Protein AF-A0A5C6BU89-F1 (afdb_monomer)

pLDDT: mean 79.7, std 13.53, range [46.09, 96.38]

Solvent-accessible surface area (backbone atoms only — not comparable to full-atom values): 12583 Å² total; per-residue (Å²): 134,84,49,73,48,79,51,70,68,58,51,52,52,50,50,51,51,51,52,41,53,51,37,29,73,76,69,66,33,29,71,79,96,55,100,84,60,99,67,84,59,50,68,75,82,51,63,69,59,54,50,49,50,44,63,76,55,53,75,84,58,40,82,72,41,54,54,65,54,46,53,51,48,56,50,48,48,52,53,43,48,74,73,48,27,42,86,88,49,72,36,71,40,61,28,70,78,51,42,61,54,69,62,31,52,63,41,90,88,76,67,51,72,27,78,44,70,67,64,38,34,70,37,38,41,96,49,94,86,46,77,35,51,94,75,60,49,72,64,62,51,53,51,49,52,52,52,52,50,33,62,76,66,54,65,40,72,65,51,53,50,51,52,53,51,52,52,52,49,53,53,51,52,52,50,53,51,52,53,49,50,54,51,51,52,51,49,44,72,76,41,30,71,86,72,74,44,80,80,81,76,80,79,80,80,78,82,85,74,136

Mean predicted aligned error: 16.49 Å

Foldseek 3Di:
DFAFQDDPVNLVVQLVVLLQLLCCLVPVWDDDPDPPDPDDTDHPPPPVVVVVSCVVPVD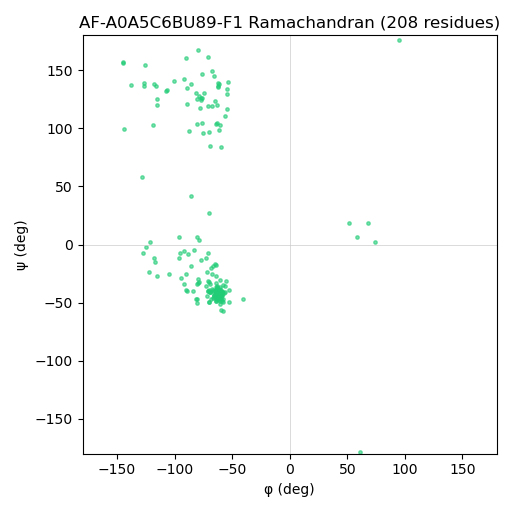DPHSVPSCVPVVCVSVVSVCCCVPAADVPDRTGDGDPVVVVVVCWDADPPPRDTHNDPVVVCQQCNPDVPDDGPVPQDPVNVVVVVVVVVCVVVVVDVVSVVVVVVVVVVVVVVVVVVVVVVVVVVVVCVVCVVVVVHDDDDPDPPPDDDD

Secondary structure (DSSP, 8-state):
-PPBPPPHHHHHHHHHHHHHHHHHHHHSSB--S-TTS-PPPB----HHHHHHHHHHHSSSS-HHHHHHHHHHHHHHHHHHHHHHB-TT-SB--B-HHHHHHHSSEE-TTT--EESSHHHHHHHH-SSTTSPPGGG--HHHHHHHHHHHHHHHTT--HHHHHHHHHHHHHHHHHHHHHHHHHHHHHHHHHH-TTTTTPPPPPP--------

Radius of gyration: 44.86 Å; Cα contacts (8 Å, |Δi|>4): 130; chains: 1; bounding box: 111×40×123 Å

Structure (mmCIF, N/CA/C/O backbone):
data_AF-A0A5C6BU89-F1
#
_entry.id   AF-A0A5C6BU89-F1
#
loop_
_atom_site.group_PDB
_atom_site.id
_atom_site.type_symbol
_atom_site.label_atom_id
_atom_site.label_alt_id
_atom_site.label_comp_id
_atom_site.label_asym_id
_atom_site.label_entity_id
_atom_site.label_seq_id
_atom_site.pdbx_PDB_ins_code
_atom_site.Cartn_x
_atom_site.Cartn_y
_atom_site.Cartn_z
_atom_site.occupancy
_atom_site.B_iso_or_equiv
_atom_site.auth_seq_id
_atom_site.auth_comp_id
_atom_site.auth_asym_id
_atom_site.auth_atom_id
_atom_site.pdbx_PDB_model_num
ATOM 1 N N . MET A 1 1 ? -0.967 -15.689 17.646 1.00 57.47 1 MET A N 1
ATOM 2 C CA . MET A 1 1 ? -1.295 -15.460 19.070 1.00 57.47 1 MET A CA 1
ATOM 3 C C . MET A 1 1 ? -2.581 -14.649 19.092 1.00 57.47 1 MET A C 1
ATOM 5 O O . MET A 1 1 ? -2.594 -13.607 18.452 1.00 57.47 1 MET A O 1
ATOM 9 N N . LYS A 1 2 ? -3.670 -15.154 19.685 1.00 75.31 2 LYS A N 1
ATOM 10 C CA . LYS A 1 2 ? -4.945 -14.419 19.757 1.00 75.31 2 LYS A CA 1
ATOM 11 C C . LYS A 1 2 ? -4.871 -13.429 20.923 1.00 75.31 2 LYS A C 1
ATOM 13 O O . LYS A 1 2 ? -4.436 -13.819 22.004 1.00 75.31 2 LYS A O 1
ATOM 18 N N . MET A 1 3 ? -5.218 -12.165 20.689 1.00 82.88 3 MET A N 1
ATOM 19 C CA . MET A 1 3 ? -5.237 -11.135 21.734 1.00 82.88 3 MET A CA 1
ATOM 20 C C . MET A 1 3 ? -6.580 -11.177 22.461 1.00 82.88 3 MET A C 1
ATOM 22 O O . MET A 1 3 ? -7.613 -11.323 21.808 1.00 82.88 3 MET A O 1
ATOM 26 N N . ALA A 1 4 ? -6.564 -11.056 23.789 1.00 86.75 4 ALA A N 1
ATOM 27 C CA . ALA A 1 4 ? -7.788 -10.960 24.579 1.00 86.75 4 ALA A CA 1
ATOM 28 C C . ALA A 1 4 ? -8.571 -9.700 24.188 1.00 86.75 4 ALA A C 1
ATOM 30 O O . ALA A 1 4 ? -7.982 -8.642 23.953 1.00 86.75 4 ALA A O 1
ATOM 31 N N . ARG A 1 5 ? -9.895 -9.822 24.098 1.00 86.00 5 ARG A N 1
ATOM 32 C CA . ARG A 1 5 ? -10.784 -8.685 23.873 1.00 86.00 5 ARG A CA 1
ATOM 33 C C . ARG A 1 5 ? -10.893 -7.883 25.170 1.00 86.00 5 ARG A C 1
ATOM 35 O O . ARG A 1 5 ? -11.151 -8.463 26.221 1.00 86.00 5 ARG A O 1
ATOM 42 N N . ALA A 1 6 ? -10.710 -6.566 25.095 1.00 86.31 6 ALA A N 1
ATOM 43 C CA . ALA A 1 6 ? -10.986 -5.688 26.230 1.00 86.31 6 ALA A CA 1
ATOM 44 C C . ALA A 1 6 ? -12.471 -5.782 26.602 1.00 86.31 6 ALA A C 1
ATOM 46 O O . ALA A 1 6 ? -13.329 -5.835 25.714 1.00 86.31 6 ALA A O 1
ATOM 47 N N . SER A 1 7 ? -12.784 -5.829 27.896 1.00 85.75 7 SER A N 1
ATOM 48 C CA . SER A 1 7 ? -14.180 -5.785 28.320 1.00 85.75 7 SER A CA 1
ATOM 49 C C . SER A 1 7 ? -14.759 -4.385 28.092 1.00 85.75 7 SER A C 1
ATOM 51 O O . SER A 1 7 ? -14.025 -3.404 27.964 1.00 85.75 7 SER A O 1
ATOM 53 N N . LYS A 1 8 ? -16.091 -4.279 28.055 1.00 84.44 8 LYS A N 1
ATOM 54 C CA . LYS A 1 8 ? -16.761 -2.975 27.978 1.00 84.44 8 LYS A CA 1
ATOM 55 C C . LYS A 1 8 ? -16.383 -2.076 29.163 1.00 84.44 8 LYS A C 1
ATOM 57 O O . LYS A 1 8 ? -16.097 -0.908 28.961 1.00 84.44 8 LYS A O 1
ATOM 62 N N . ASP A 1 9 ? -16.293 -2.652 30.359 1.00 86.56 9 ASP A N 1
ATOM 63 C CA . ASP A 1 9 ? -15.864 -1.946 31.572 1.00 86.56 9 ASP A CA 1
ATOM 64 C C . ASP A 1 9 ? -14.420 -1.422 31.455 1.00 86.56 9 ASP A C 1
ATOM 66 O O . ASP A 1 9 ? -14.150 -0.285 31.827 1.00 86.56 9 ASP A O 1
ATOM 70 N N . ASP A 1 10 ? -13.496 -2.187 30.860 1.00 87.38 10 ASP A N 1
ATOM 71 C CA . ASP A 1 10 ? -12.126 -1.706 30.619 1.00 87.38 10 ASP A CA 1
ATOM 72 C C . ASP A 1 10 ? -12.093 -0.512 29.652 1.00 87.38 10 ASP A C 1
ATOM 74 O O . ASP A 1 10 ? -11.334 0.437 29.861 1.00 87.38 10 ASP A O 1
ATOM 78 N N . LEU A 1 11 ? -12.913 -0.552 28.594 1.00 86.25 11 LEU A N 1
ATOM 79 C CA . LEU A 1 11 ? -13.029 0.547 27.633 1.00 86.25 11 LEU A CA 1
ATOM 80 C C . LEU A 1 11 ? -13.649 1.787 28.282 1.00 86.25 11 LEU A C 1
ATOM 82 O O . LEU A 1 11 ? -13.096 2.874 28.135 1.00 86.25 11 LEU A O 1
ATOM 86 N N . ASP A 1 12 ? -14.736 1.622 29.036 1.00 84.44 12 ASP A N 1
ATOM 87 C CA . ASP A 1 12 ? -15.431 2.717 29.719 1.00 84.44 12 ASP A CA 1
ATOM 88 C C . ASP A 1 12 ? -14.514 3.381 30.762 1.00 84.44 12 ASP A C 1
ATOM 90 O O . ASP A 1 12 ? -14.407 4.607 30.806 1.00 84.44 12 ASP A O 1
ATOM 94 N N . ARG A 1 13 ? -13.751 2.592 31.535 1.00 86.12 13 ARG A N 1
ATOM 95 C CA . ARG A 1 13 ? -12.731 3.111 32.466 1.00 86.12 13 ARG A CA 1
ATOM 96 C C . ARG A 1 13 ? -11.627 3.881 31.753 1.00 86.12 13 ARG A C 1
ATOM 98 O O . ARG A 1 13 ? -11.163 4.894 32.269 1.00 86.12 13 ARG A O 1
ATOM 105 N N . MET A 1 14 ? -11.191 3.410 30.585 1.00 86.00 14 MET A N 1
ATOM 106 C CA . MET A 1 14 ? -10.166 4.099 29.804 1.00 86.00 14 MET A CA 1
ATOM 107 C C . MET A 1 14 ? -10.692 5.417 29.229 1.00 86.00 14 MET A C 1
ATOM 109 O O . MET A 1 14 ? -9.976 6.412 29.261 1.00 86.00 14 MET A O 1
ATOM 113 N N . ILE A 1 15 ? -11.936 5.445 28.739 1.00 83.69 15 ILE A N 1
ATOM 114 C CA . ILE A 1 15 ? -12.589 6.674 28.268 1.00 83.69 15 ILE A CA 1
ATOM 115 C C . ILE A 1 15 ? -12.693 7.678 29.417 1.00 83.69 15 ILE A C 1
ATOM 117 O O . ILE A 1 15 ? -12.217 8.801 29.269 1.00 83.69 15 ILE A O 1
ATOM 121 N N . ALA A 1 16 ? -13.219 7.256 30.570 1.00 82.94 16 ALA A N 1
ATOM 122 C CA . ALA A 1 16 ? -13.341 8.109 31.750 1.00 82.94 16 ALA A CA 1
ATOM 123 C C . ALA A 1 16 ? -11.977 8.644 32.219 1.00 82.94 16 ALA A C 1
ATOM 125 O O . ALA A 1 16 ? -11.842 9.818 32.546 1.00 82.94 16 ALA A O 1
ATOM 126 N N . PHE A 1 17 ? -10.935 7.809 32.197 1.00 84.56 17 PHE A N 1
ATOM 127 C CA . PHE A 1 17 ? -9.576 8.237 32.526 1.00 84.56 17 PHE A CA 1
ATOM 128 C C . PHE A 1 17 ? -9.019 9.271 31.536 1.00 84.56 17 PHE A C 1
ATOM 130 O O . PHE A 1 17 ? -8.354 10.219 31.950 1.00 84.56 17 PHE A O 1
ATOM 137 N N . MET A 1 18 ? -9.285 9.117 30.236 1.00 82.12 18 MET A N 1
ATOM 138 C CA . MET A 1 18 ? -8.844 10.091 29.233 1.00 82.12 18 MET A CA 1
ATOM 139 C C . MET A 1 18 ? -9.595 11.420 29.364 1.00 82.12 18 MET A C 1
ATOM 141 O O . MET A 1 18 ? -8.950 12.464 29.320 1.00 82.12 18 MET A O 1
ATOM 145 N N . GLN A 1 19 ? -10.909 11.381 29.613 1.00 77.75 19 GLN A N 1
ATOM 146 C CA . GLN A 1 19 ? -11.714 12.571 29.925 1.00 77.75 19 GLN A CA 1
ATOM 147 C C . GLN A 1 19 ? -11.194 13.281 31.180 1.00 77.75 19 GLN A C 1
ATOM 149 O O . GLN A 1 19 ? -11.023 14.495 31.186 1.00 77.75 19 GLN A O 1
ATOM 154 N N . PHE A 1 20 ? -10.849 12.518 32.220 1.00 81.06 20 PHE A N 1
ATOM 155 C CA . PHE A 1 20 ? -10.220 13.055 33.423 1.00 81.06 20 PHE A CA 1
ATOM 156 C C . PHE A 1 20 ? -8.909 13.792 33.122 1.00 81.06 20 PHE A C 1
ATOM 158 O O . PHE A 1 20 ? -8.697 14.897 33.619 1.00 81.06 20 PHE A O 1
ATOM 165 N N . ILE A 1 21 ? -8.021 13.201 32.312 1.00 78.50 21 ILE A N 1
ATOM 166 C CA . ILE A 1 21 ? -6.762 13.855 31.923 1.00 78.50 21 ILE A CA 1
ATOM 167 C C . ILE A 1 21 ? -7.046 15.147 31.156 1.00 78.50 21 ILE A C 1
ATOM 169 O O . ILE A 1 21 ? -6.378 16.147 31.404 1.00 78.50 21 ILE A O 1
ATOM 173 N N . GLU A 1 22 ? -7.997 15.123 30.226 1.00 75.31 22 GLU A N 1
ATOM 174 C CA . GLU A 1 22 ? -8.386 16.289 29.433 1.00 75.31 22 GLU A CA 1
ATOM 175 C C . GLU A 1 22 ? -8.873 17.432 30.327 1.00 75.31 22 GLU A C 1
ATOM 177 O O . GLU A 1 22 ? -8.272 18.507 30.331 1.00 75.31 22 GLU A O 1
ATOM 182 N N . GLU A 1 23 ? -9.880 17.173 31.161 1.00 75.19 23 GLU A N 1
ATOM 183 C CA . GLU A 1 23 ? -10.431 18.177 32.070 1.00 75.19 23 GLU A CA 1
ATOM 184 C C . GLU A 1 23 ? -9.377 18.704 33.047 1.00 75.19 23 GLU A C 1
ATOM 186 O O . GLU A 1 23 ? -9.266 19.913 33.253 1.00 75.19 23 GLU A O 1
ATOM 191 N N . PHE A 1 24 ? -8.530 17.824 33.590 1.00 76.94 24 PHE A N 1
ATOM 192 C CA . PHE A 1 24 ? -7.441 18.247 34.463 1.00 76.94 24 PHE A CA 1
ATOM 193 C C . PHE A 1 24 ? -6.427 19.147 33.744 1.00 76.94 24 PHE A C 1
ATOM 195 O O . PHE A 1 24 ? -5.908 20.092 34.340 1.00 76.94 24 PHE A O 1
ATOM 202 N N . MET A 1 25 ? -6.116 18.875 32.476 1.00 73.00 25 MET A N 1
ATOM 203 C CA . MET A 1 25 ? -5.187 19.701 31.703 1.00 73.00 25 MET A CA 1
ATOM 204 C C . MET A 1 25 ? -5.782 21.069 31.344 1.00 73.00 25 MET A C 1
ATOM 206 O O . MET A 1 25 ? -5.021 22.039 31.280 1.00 73.00 25 MET A O 1
ATOM 210 N N . ASP A 1 26 ? -7.100 21.158 31.157 1.00 72.19 26 ASP A N 1
ATOM 211 C CA . ASP A 1 26 ? -7.798 22.400 30.807 1.00 72.19 26 ASP A CA 1
ATOM 212 C C . ASP A 1 26 ? -8.132 23.270 32.029 1.00 72.19 26 ASP A C 1
ATOM 214 O O . ASP A 1 26 ? -7.978 24.494 31.981 1.00 72.19 26 ASP A O 1
ATOM 218 N N . TYR A 1 27 ? -8.543 22.655 33.139 1.00 70.75 27 TYR A N 1
ATOM 219 C CA . TYR A 1 27 ? -9.086 23.365 34.303 1.00 70.75 27 TYR A CA 1
ATOM 220 C C . TYR A 1 27 ? -8.257 23.197 35.580 1.00 70.75 27 TYR A C 1
ATOM 222 O O . TYR A 1 27 ? -8.466 23.923 36.550 1.00 70.75 27 TYR A O 1
ATOM 230 N N . GLY A 1 28 ? -7.292 22.273 35.599 1.00 69.69 28 GLY A N 1
ATOM 231 C CA . GLY A 1 28 ? -6.557 21.901 36.813 1.00 69.69 28 GLY A CA 1
ATOM 232 C C . GLY A 1 28 ? -7.376 21.052 37.792 1.00 69.69 28 GLY A C 1
ATOM 233 O O . GLY A 1 28 ? -6.868 20.697 38.855 1.00 69.69 28 GLY A O 1
ATOM 234 N N . THR A 1 29 ? -8.614 20.713 37.433 1.00 64.38 29 THR A N 1
ATOM 235 C CA . THR A 1 29 ? -9.574 19.912 38.199 1.00 64.38 29 THR A CA 1
ATOM 236 C C . THR A 1 29 ? -10.405 19.054 37.237 1.00 64.38 29 THR A C 1
ATOM 238 O O . THR A 1 29 ? -10.514 19.381 36.059 1.00 64.38 29 THR A O 1
ATOM 241 N N . HIS A 1 30 ? -10.981 17.952 37.724 1.00 61.94 30 HIS A N 1
ATOM 242 C CA . HIS A 1 30 ? -11.968 17.154 36.981 1.00 61.94 30 HIS A CA 1
ATOM 243 C C . HIS A 1 30 ? -13.356 17.363 37.588 1.00 61.94 30 HIS A C 1
ATOM 245 O O . HIS A 1 30 ? -13.503 17.271 38.812 1.00 61.94 30 HIS A O 1
ATOM 251 N N . THR A 1 31 ? -14.356 17.629 36.747 1.00 57.81 31 THR A N 1
ATOM 252 C CA . THR A 1 31 ? -15.763 17.751 37.142 1.00 57.81 31 THR A CA 1
ATOM 253 C C . THR A 1 31 ? -16.551 16.665 36.408 1.00 57.81 31 THR A C 1
ATOM 255 O O . THR A 1 31 ? -16.810 16.816 35.216 1.00 57.81 31 THR A O 1
ATOM 258 N N . PRO A 1 32 ? -16.937 15.562 37.074 1.00 56.25 32 PRO A N 1
ATOM 259 C CA . PRO A 1 32 ? -17.656 14.478 36.415 1.00 56.25 32 PRO A CA 1
ATOM 260 C C . PRO A 1 32 ? -18.922 14.985 35.707 1.00 56.25 32 PRO A C 1
ATOM 262 O O . PRO A 1 32 ? -19.706 15.737 36.286 1.00 56.25 32 PRO A O 1
ATOM 265 N N . GLN A 1 33 ? -19.145 14.557 34.462 1.00 51.41 33 GLN A N 1
ATOM 266 C CA . GLN A 1 33 ? -20.356 14.880 33.702 1.00 51.41 33 GLN A CA 1
ATOM 267 C C . GLN A 1 33 ? -21.581 14.164 34.298 1.00 51.41 33 GLN A C 1
ATOM 269 O O . GLN A 1 33 ? -21.960 13.083 33.851 1.00 51.41 33 GLN A O 1
ATOM 274 N N . ASN A 1 34 ? -22.209 14.759 35.311 1.00 49.00 34 ASN A N 1
ATOM 275 C CA . ASN A 1 34 ? -23.572 14.431 35.723 1.00 49.00 34 ASN A CA 1
ATOM 276 C C . ASN A 1 34 ? -24.288 15.714 36.185 1.00 49.00 34 ASN A C 1
ATOM 278 O O . ASN A 1 34 ? -24.119 16.180 37.307 1.00 49.00 34 ASN A O 1
ATOM 282 N N . ASP A 1 35 ? -25.095 16.280 35.286 1.00 48.97 35 ASP A N 1
ATOM 283 C CA . ASP A 1 35 ? -25.730 17.609 35.356 1.00 48.97 35 ASP A CA 1
ATOM 284 C C . ASP A 1 35 ? -26.859 17.776 36.408 1.00 48.97 35 ASP A C 1
ATOM 286 O O . ASP A 1 35 ? -27.743 18.615 36.229 1.00 48.97 35 ASP A O 1
ATOM 290 N N . GLU A 1 36 ? -26.883 17.029 37.517 1.00 47.94 36 GLU A N 1
ATOM 291 C CA . GLU A 1 36 ? -27.976 17.159 38.508 1.00 47.94 36 GLU A CA 1
ATOM 292 C C . GLU A 1 36 ? -27.560 17.396 39.965 1.00 47.94 36 GLU A C 1
ATOM 294 O O . GLU A 1 36 ? -28.423 17.736 40.778 1.00 47.94 36 GLU A O 1
ATOM 299 N N . TYR A 1 37 ? -26.274 17.332 40.315 1.00 46.09 37 TYR A N 1
ATOM 300 C CA . TYR A 1 37 ? -25.826 17.628 41.678 1.00 46.09 37 TYR A CA 1
ATOM 301 C C . TYR A 1 37 ? -24.543 18.462 41.665 1.00 46.09 37 TYR A C 1
ATOM 303 O O . TYR A 1 37 ? -23.639 18.211 40.876 1.00 46.09 37 TYR A O 1
ATOM 311 N N . GLU A 1 38 ? -24.484 19.478 42.533 1.00 52.41 38 GLU A N 1
ATOM 312 C CA . GLU A 1 38 ? -23.255 20.205 42.872 1.00 52.41 38 GLU A CA 1
ATOM 313 C C . GLU A 1 38 ? -22.243 19.203 43.461 1.00 52.41 38 GLU A C 1
ATOM 315 O O . GLU A 1 38 ? -22.200 19.013 44.675 1.00 52.41 38 GLU A O 1
ATOM 320 N N . GLU A 1 39 ? -21.483 18.494 42.625 1.00 51.53 39 GLU A N 1
ATOM 321 C CA . GLU A 1 39 ? -20.498 17.514 43.089 1.00 51.53 39 GLU A CA 1
ATOM 322 C C . GLU A 1 39 ? -19.070 18.065 43.079 1.00 51.53 39 GLU A C 1
ATOM 324 O O . GLU A 1 39 ? -18.648 18.819 42.200 1.00 51.53 39 GLU A O 1
ATOM 329 N N . GLU A 1 40 ? -18.352 17.684 44.137 1.00 50.38 40 GLU A N 1
ATOM 330 C CA . GLU A 1 40 ? -16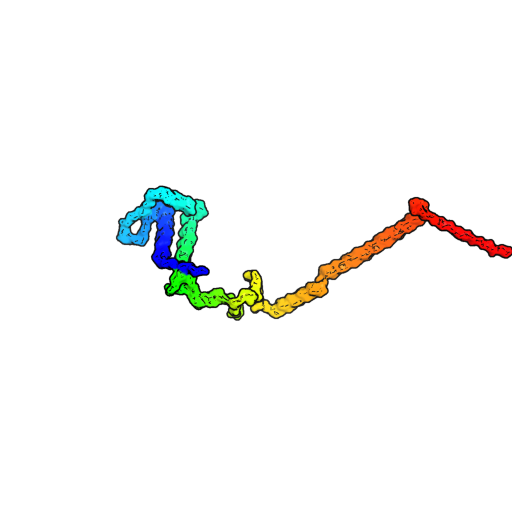.992 18.074 44.486 1.00 50.38 40 GLU A CA 1
ATOM 331 C C . GLU A 1 40 ? -16.026 17.802 43.326 1.00 50.38 40 GLU A C 1
ATOM 333 O O . GLU A 1 40 ? -15.785 16.657 42.943 1.00 50.38 40 GLU A O 1
ATOM 338 N N . SER A 1 41 ? -15.435 18.867 42.782 1.00 56.16 41 SER A N 1
ATOM 339 C CA . SER A 1 41 ? -14.338 18.752 41.826 1.00 56.16 41 SER A CA 1
ATOM 340 C C . SER A 1 41 ? -13.214 17.909 42.426 1.00 56.16 41 SER A C 1
ATOM 342 O O . SER A 1 41 ? -12.753 18.190 43.537 1.00 56.16 41 SER A O 1
ATOM 344 N N . ILE A 1 42 ? -12.733 16.907 41.691 1.00 63.19 42 ILE A N 1
ATOM 345 C CA . ILE A 1 42 ? -11.614 16.084 42.152 1.00 63.19 42 ILE A CA 1
ATOM 346 C C . ILE A 1 42 ? -10.331 16.897 41.967 1.00 63.19 42 ILE A C 1
ATOM 348 O O . ILE A 1 42 ? -9.833 17.058 40.849 1.0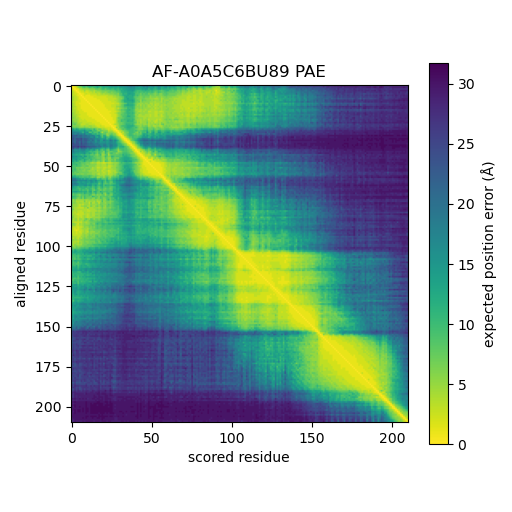0 63.19 42 ILE A O 1
ATOM 352 N N . GLU A 1 43 ? -9.794 17.420 43.069 1.00 63.28 43 GLU A N 1
ATOM 353 C CA . GLU A 1 43 ? -8.458 18.013 43.095 1.00 63.28 43 GLU A CA 1
ATOM 354 C C . GLU A 1 43 ? -7.396 16.908 43.160 1.00 63.28 43 GLU A C 1
ATOM 356 O O . GLU A 1 43 ? -7.420 16.028 44.024 1.00 63.28 43 GLU A O 1
ATOM 361 N N . LEU A 1 44 ? -6.422 16.959 42.249 1.00 68.62 44 LEU A N 1
ATOM 362 C CA . LEU A 1 44 ? -5.253 16.086 42.301 1.00 68.62 44 LEU A CA 1
ATOM 363 C C . LEU A 1 44 ? -4.301 16.563 43.400 1.00 68.62 44 LEU A C 1
ATOM 365 O O . LEU A 1 44 ? -3.472 17.444 43.186 1.00 68.62 44 LEU A O 1
ATOM 369 N N . THR A 1 45 ? -4.405 15.952 44.577 1.00 73.69 45 THR A N 1
ATOM 370 C CA . THR A 1 45 ? -3.578 16.299 45.744 1.00 73.69 45 THR A CA 1
ATOM 371 C C . THR A 1 45 ? -2.148 15.754 45.672 1.00 73.69 45 THR A C 1
ATOM 373 O O . THR A 1 45 ? -1.301 16.144 46.471 1.00 73.69 45 THR A O 1
ATOM 376 N N . ASP A 1 46 ? -1.865 14.827 44.752 1.00 81.75 46 ASP A N 1
ATOM 377 C CA . ASP A 1 46 ? -0.518 14.293 44.528 1.00 81.75 46 ASP A CA 1
ATOM 378 C C . ASP A 1 46 ? 0.239 15.172 43.520 1.00 81.75 46 ASP A C 1
ATOM 380 O O . ASP A 1 46 ? 0.090 15.044 42.299 1.00 81.75 46 ASP A O 1
ATOM 384 N N . GLU A 1 47 ? 1.068 16.074 44.052 1.00 77.69 47 GLU A N 1
ATOM 385 C CA . GLU A 1 47 ? 1.894 16.988 43.257 1.00 77.69 47 GLU A CA 1
ATOM 386 C C . GLU A 1 47 ? 2.839 16.249 42.295 1.00 77.69 47 GLU A C 1
ATOM 388 O O . GLU A 1 47 ? 3.057 16.713 41.173 1.00 77.69 47 GLU A O 1
ATOM 393 N N . GLY A 1 48 ? 3.364 15.083 42.691 1.00 80.38 48 GLY A N 1
ATOM 394 C CA . GLY A 1 48 ? 4.286 14.297 41.870 1.00 80.38 48 GLY A CA 1
ATOM 395 C C . GLY A 1 48 ? 3.587 13.653 40.676 1.00 80.38 48 GLY A C 1
ATOM 396 O O . GLY A 1 48 ? 4.115 13.655 39.560 1.00 80.38 48 GLY A O 1
ATOM 397 N N . PHE A 1 49 ? 2.369 13.152 40.879 1.00 79.94 49 PHE A N 1
ATOM 398 C CA . PHE A 1 49 ? 1.537 12.647 39.789 1.00 79.94 49 PHE A CA 1
ATOM 399 C C . PHE A 1 49 ? 1.127 13.766 38.822 1.00 79.94 49 PHE A C 1
ATOM 401 O O . PHE A 1 49 ? 1.258 13.603 37.607 1.00 79.94 49 PHE A O 1
ATOM 408 N N . ALA A 1 50 ? 0.711 14.925 39.340 1.00 77.62 50 ALA A N 1
ATOM 409 C CA . ALA A 1 50 ? 0.356 16.084 38.521 1.00 77.62 50 ALA A CA 1
ATOM 410 C C . ALA A 1 50 ? 1.542 16.598 37.686 1.00 77.62 50 ALA A C 1
ATOM 412 O O . ALA A 1 50 ? 1.392 16.899 36.498 1.00 77.62 50 ALA A O 1
ATOM 413 N N . GLU A 1 51 ? 2.741 16.671 38.270 1.00 80.62 51 GLU A N 1
ATOM 414 C CA . GLU A 1 51 ? 3.952 17.046 37.537 1.00 80.62 51 GLU A CA 1
ATOM 415 C C . GLU A 1 51 ? 4.286 16.020 36.448 1.00 80.62 51 GLU A C 1
ATOM 417 O O . GLU A 1 51 ? 4.597 16.400 35.314 1.00 80.62 51 GLU A O 1
ATOM 422 N N . ARG A 1 52 ? 4.134 14.724 36.743 1.00 79.56 52 ARG A N 1
ATOM 423 C CA . ARG A 1 52 ? 4.365 13.657 35.766 1.00 79.56 52 ARG A CA 1
ATOM 424 C C . ARG A 1 52 ? 3.371 13.696 34.606 1.00 79.56 52 ARG A C 1
ATOM 426 O O . ARG A 1 52 ? 3.787 13.510 33.461 1.00 79.56 52 ARG A O 1
ATOM 433 N N . LEU A 1 53 ? 2.092 13.976 34.874 1.00 78.50 53 LEU A N 1
ATOM 434 C CA . LEU A 1 53 ? 1.085 14.191 33.831 1.00 78.50 53 LEU A CA 1
ATOM 435 C C . LEU A 1 53 ? 1.512 15.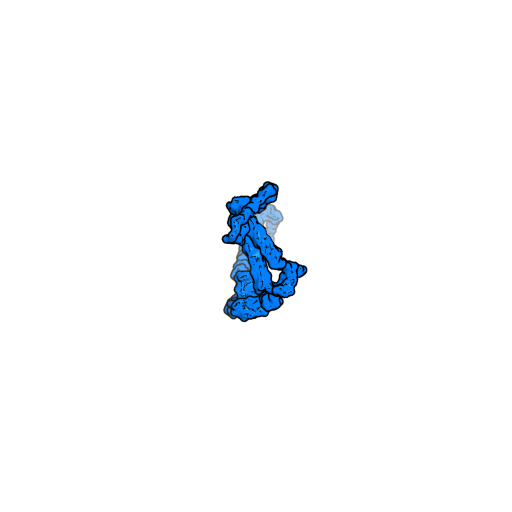348 32.907 1.00 78.50 53 LEU A C 1
ATOM 437 O O . LEU A 1 53 ? 1.572 15.195 31.685 1.00 78.50 53 LEU A O 1
ATOM 441 N N . ARG A 1 54 ? 1.899 16.492 33.486 1.00 76.25 54 ARG A N 1
ATOM 442 C CA . ARG A 1 54 ? 2.360 17.668 32.723 1.00 76.25 54 ARG A CA 1
ATOM 443 C C . ARG A 1 54 ? 3.634 17.391 31.924 1.00 76.25 54 ARG A C 1
ATOM 445 O O . ARG A 1 54 ? 3.778 17.895 30.811 1.00 76.25 54 ARG A O 1
ATOM 452 N N . GLU A 1 55 ? 4.564 16.605 32.460 1.00 79.06 55 GLU A N 1
ATOM 453 C CA . GLU A 1 55 ? 5.789 16.212 31.757 1.00 79.06 55 GLU A CA 1
ATOM 454 C C . GLU A 1 55 ? 5.481 15.353 30.524 1.00 79.06 55 GLU A C 1
ATOM 456 O O . GLU A 1 55 ? 5.989 15.638 29.435 1.00 79.06 55 GLU A O 1
ATOM 461 N N . LEU A 1 56 ? 4.642 14.326 30.694 1.00 74.75 56 LEU A N 1
ATOM 462 C CA . LEU A 1 56 ? 4.310 13.363 29.645 1.00 74.75 56 LEU A CA 1
ATOM 463 C C . LEU A 1 56 ? 3.427 13.973 28.551 1.00 74.75 56 LEU A C 1
ATOM 465 O O . LEU A 1 56 ? 3.653 13.711 27.368 1.00 74.75 56 LEU A O 1
ATOM 469 N N . TRP A 1 57 ? 2.457 14.806 28.930 1.00 71.94 57 TRP A N 1
ATOM 470 C CA . TRP A 1 57 ? 1.398 15.257 28.025 1.00 71.94 57 TRP A CA 1
ATOM 471 C C . TRP A 1 57 ? 1.377 16.770 27.757 1.00 71.94 57 TRP A C 1
ATOM 473 O O . TRP A 1 57 ? 0.810 17.201 26.757 1.00 71.94 57 TRP A O 1
ATOM 483 N N . GLY A 1 58 ? 2.064 17.594 28.555 1.00 66.81 58 GLY A N 1
ATOM 484 C CA . GLY A 1 58 ? 2.024 19.058 28.430 1.00 66.81 58 GLY A CA 1
ATOM 485 C C . GLY A 1 58 ? 3.003 19.680 27.424 1.00 66.81 58 GLY A C 1
ATOM 486 O O . GLY A 1 58 ? 2.813 20.826 27.023 1.00 66.81 58 GLY A O 1
ATOM 487 N N . ARG A 1 59 ? 4.064 18.975 26.992 1.00 66.75 59 ARG A N 1
ATOM 488 C CA . ARG A 1 59 ? 5.201 19.631 26.301 1.00 66.75 59 ARG A CA 1
ATOM 489 C C . ARG A 1 59 ? 5.169 19.655 24.770 1.00 66.75 59 ARG A C 1
ATOM 491 O O . ARG A 1 59 ? 5.791 20.546 24.199 1.00 66.75 59 ARG A O 1
ATOM 498 N N . ARG A 1 60 ? 4.541 18.687 24.084 1.00 58.91 60 ARG A N 1
ATOM 499 C CA . ARG A 1 60 ? 4.793 18.479 22.633 1.00 58.91 60 ARG A CA 1
ATOM 500 C C . ARG A 1 60 ? 3.610 18.721 21.697 1.00 58.91 60 ARG A C 1
ATOM 502 O O . ARG A 1 60 ? 3.846 19.089 20.552 1.00 58.91 60 ARG A O 1
ATOM 509 N N . PHE A 1 61 ? 2.375 18.556 22.163 1.00 56.16 61 PHE A N 1
ATOM 510 C CA . PHE A 1 6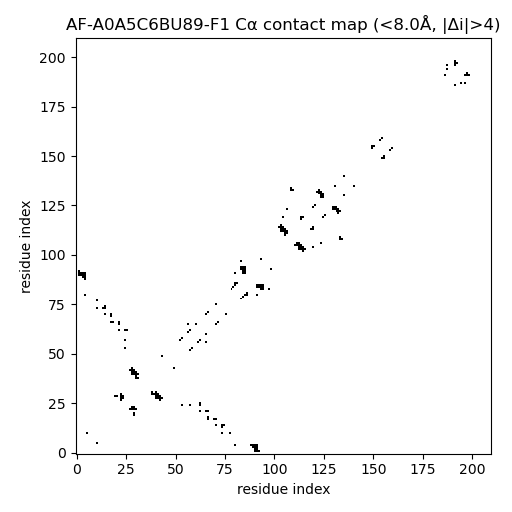1 ? 1.182 18.751 21.328 1.00 56.16 61 PHE A CA 1
ATOM 511 C C . PHE A 1 61 ? 0.171 19.752 21.909 1.00 56.16 61 PHE A C 1
ATOM 513 O O . PHE A 1 61 ? -0.823 20.061 21.258 1.00 56.16 61 PHE A O 1
ATOM 520 N N . GLY A 1 62 ? 0.442 20.291 23.105 1.00 61.59 62 GLY A N 1
ATOM 521 C CA . GLY A 1 62 ? -0.517 21.102 23.856 1.00 61.59 62 GLY A CA 1
ATOM 522 C C . GLY A 1 62 ? -1.799 20.334 24.214 1.00 61.59 62 GLY A C 1
ATOM 523 O O . GLY A 1 62 ? -1.954 19.163 23.872 1.00 61.59 62 GLY A O 1
ATOM 524 N N . HIS A 1 63 ? -2.723 21.028 24.880 1.00 59.19 63 HIS A N 1
ATOM 525 C CA . HIS A 1 63 ? -4.087 20.588 25.213 1.00 59.19 63 HIS A CA 1
ATOM 526 C C . HIS A 1 63 ? -4.811 19.803 24.095 1.00 59.19 63 HIS A C 1
ATOM 528 O O . HIS A 1 63 ? -5.302 18.707 24.327 1.00 59.19 63 HIS A O 1
ATOM 534 N N . HIS A 1 64 ? -4.778 20.276 22.845 1.00 61.22 64 HIS A N 1
ATOM 535 C CA . HIS A 1 64 ? -5.492 19.636 21.725 1.00 61.22 64 HIS A CA 1
ATOM 536 C C . HIS A 1 64 ? -4.885 18.311 21.232 1.00 61.22 64 HIS A C 1
ATOM 538 O O . HIS A 1 64 ? -5.482 17.618 20.410 1.00 61.22 64 HIS A O 1
ATOM 544 N N . GLY A 1 65 ? -3.672 17.965 21.665 1.00 64.56 65 GLY A N 1
ATOM 545 C CA . GLY A 1 65 ? -2.981 16.776 21.176 1.00 64.56 65 GLY A CA 1
ATOM 546 C C . GLY A 1 65 ? -3.443 15.468 21.801 1.00 64.56 65 GLY A C 1
ATOM 547 O O . GLY A 1 65 ? -3.383 14.427 21.147 1.00 64.56 65 GLY A O 1
ATOM 548 N N . VAL A 1 66 ? -3.849 15.514 23.070 1.00 65.44 66 VAL A N 1
ATOM 549 C CA . VAL A 1 66 ? -4.176 14.313 23.847 1.00 65.44 66 VAL A CA 1
ATOM 550 C C . VAL A 1 66 ? -5.580 13.834 23.508 1.00 65.44 66 VAL A C 1
ATOM 552 O O . VAL A 1 66 ? -5.720 12.675 23.118 1.00 65.44 66 VAL A O 1
ATOM 555 N N . ASP A 1 67 ? -6.565 14.734 23.546 1.00 65.12 67 ASP A N 1
ATOM 556 C CA . ASP A 1 67 ? -7.959 14.422 23.215 1.00 65.12 67 ASP A CA 1
ATOM 557 C C . ASP A 1 67 ? -8.086 13.866 21.784 1.00 65.12 67 ASP A C 1
ATOM 559 O O . ASP A 1 67 ? -8.462 12.711 21.570 1.00 65.12 67 ASP A O 1
ATOM 563 N N . ILE A 1 68 ? -7.631 14.625 20.780 1.00 66.06 68 ILE A N 1
ATOM 564 C CA . ILE A 1 68 ? -7.824 14.240 19.375 1.00 66.06 68 ILE A CA 1
ATOM 565 C C . ILE A 1 68 ? -7.165 12.892 19.050 1.00 66.06 68 ILE A C 1
ATOM 567 O O . ILE A 1 68 ? -7.694 12.131 18.237 1.00 66.06 68 ILE A O 1
ATOM 571 N N . ALA A 1 69 ? -6.006 12.582 19.634 1.00 70.06 69 ALA A N 1
ATOM 572 C CA . ALA A 1 69 ? -5.293 11.350 19.320 1.00 70.06 69 ALA A CA 1
ATOM 573 C C . ALA A 1 69 ? -5.858 10.139 20.076 1.00 70.06 69 ALA A C 1
ATOM 575 O O . ALA A 1 69 ? -6.079 9.095 19.462 1.00 70.06 69 ALA A O 1
ATOM 576 N N . TRP A 1 70 ? -6.098 10.258 21.384 1.00 7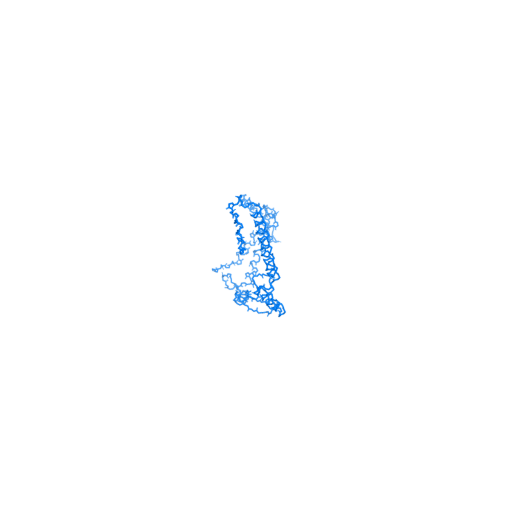4.19 70 TRP A N 1
ATOM 577 C CA . TRP A 1 70 ? -6.423 9.105 22.226 1.00 74.19 70 TRP A CA 1
ATOM 578 C C . TRP A 1 70 ? -7.910 8.811 22.304 1.00 74.19 70 TRP A C 1
ATOM 580 O O . TRP A 1 70 ? -8.274 7.639 22.184 1.00 74.19 70 TRP A O 1
ATOM 590 N N . SER A 1 71 ? -8.767 9.833 22.382 1.00 71.44 71 SER A N 1
ATOM 591 C CA . SER A 1 71 ? -10.220 9.648 22.333 1.00 71.44 71 SER A CA 1
ATOM 592 C C . SER A 1 71 ? -10.605 8.924 21.044 1.00 71.44 71 SER A C 1
ATOM 594 O O . SER A 1 71 ? -11.353 7.952 21.075 1.00 71.44 71 SER A O 1
ATOM 596 N N . ARG A 1 72 ? -9.984 9.282 19.910 1.00 75.31 72 ARG A N 1
ATOM 597 C CA . ARG A 1 72 ? -10.177 8.581 18.628 1.00 75.31 72 ARG A CA 1
ATOM 598 C C . ARG A 1 72 ? -9.702 7.136 18.632 1.00 75.31 72 ARG A C 1
ATOM 600 O O . ARG A 1 72 ? -10.353 6.301 18.011 1.00 75.31 72 ARG A O 1
ATOM 607 N N . VAL A 1 73 ? -8.577 6.839 19.279 1.00 82.56 73 VAL A N 1
ATOM 608 C CA . VAL A 1 73 ? -8.048 5.471 19.347 1.00 82.56 73 VAL A CA 1
ATOM 609 C C . VAL A 1 73 ? -8.942 4.605 20.226 1.00 82.56 73 VAL A C 1
ATOM 611 O O . VAL A 1 73 ? -9.354 3.540 19.783 1.00 82.56 73 VAL A O 1
ATOM 614 N N . VAL A 1 74 ? -9.291 5.057 21.431 1.00 82.25 74 VAL A N 1
ATOM 615 C CA . VAL A 1 74 ? -10.110 4.274 22.370 1.00 82.25 74 VAL A CA 1
ATOM 616 C C . VAL A 1 74 ? -11.539 4.122 21.848 1.00 82.25 74 VAL A C 1
ATOM 618 O O . VAL A 1 74 ? -12.041 3.001 21.768 1.00 82.25 74 VAL A O 1
ATOM 621 N N . PHE A 1 75 ? -12.159 5.214 21.391 1.00 79.62 75 PHE A N 1
ATOM 622 C CA . PHE A 1 75 ? -13.474 5.166 20.749 1.00 79.62 75 PHE A CA 1
ATOM 623 C C . PHE A 1 75 ? -13.451 4.301 19.487 1.00 79.62 75 PHE A C 1
ATOM 625 O O . PHE A 1 75 ? -14.305 3.437 19.307 1.00 79.62 75 PHE A O 1
ATOM 632 N N . GLY A 1 76 ? -12.445 4.485 18.627 1.00 81.19 76 GLY A N 1
ATOM 633 C CA . GLY A 1 76 ? -12.269 3.689 17.416 1.00 81.19 76 GLY A CA 1
ATOM 634 C C . GLY A 1 76 ? -12.113 2.199 17.718 1.00 81.19 76 GLY A C 1
ATOM 635 O O . GLY A 1 76 ? -12.723 1.377 17.038 1.00 81.19 76 GLY A O 1
ATOM 636 N N . CYS A 1 77 ? -11.372 1.842 18.769 1.00 85.12 77 CYS A N 1
ATOM 637 C CA . CYS A 1 77 ? -11.271 0.470 19.263 1.00 85.12 77 CYS A CA 1
ATOM 638 C C . CYS A 1 77 ? -12.631 -0.074 19.714 1.00 85.12 77 CYS A C 1
ATOM 640 O O . CYS A 1 77 ? -12.977 -1.187 19.324 1.00 85.12 77 CYS A O 1
ATOM 642 N N . GLY A 1 78 ? -13.418 0.699 20.469 1.00 85.06 78 GLY A N 1
ATOM 643 C CA . GLY A 1 78 ? -14.776 0.309 20.862 1.00 85.06 78 GLY A CA 1
ATOM 644 C C . GLY A 1 78 ? -15.676 0.052 19.651 1.00 85.06 78 GLY A C 1
ATOM 645 O O . GLY A 1 78 ? -16.261 -1.020 19.522 1.00 85.06 78 GLY A O 1
ATOM 646 N N . VAL A 1 79 ? -15.687 0.978 18.687 1.00 84.94 79 VAL A N 1
ATOM 647 C CA . VAL A 1 79 ? -16.443 0.827 17.434 1.00 84.94 79 VAL A CA 1
ATOM 648 C C . VAL A 1 79 ? -16.010 -0.422 16.663 1.00 84.94 79 VAL A C 1
ATOM 650 O O . VAL A 1 79 ? -16.868 -1.151 16.161 1.00 84.94 79 VAL A O 1
ATOM 653 N N . LEU A 1 80 ? -14.705 -0.691 16.562 1.00 85.00 80 LEU A N 1
ATOM 654 C CA . LEU A 1 80 ? -14.186 -1.883 15.887 1.00 85.00 80 LEU A CA 1
ATOM 655 C C . LEU A 1 80 ? -14.631 -3.171 16.584 1.00 85.00 80 LEU A C 1
ATOM 657 O O . LEU A 1 80 ? -15.101 -4.091 15.910 1.00 85.00 80 LEU A O 1
ATOM 661 N N . ILE A 1 81 ? -14.521 -3.218 17.912 1.00 87.25 81 ILE A N 1
ATOM 662 C CA . ILE A 1 81 ? -14.941 -4.363 18.723 1.00 87.25 81 ILE A CA 1
ATOM 663 C C . ILE A 1 81 ? -16.437 -4.636 18.528 1.00 87.25 81 ILE A C 1
ATOM 665 O O . ILE A 1 81 ? -16.813 -5.774 18.254 1.00 87.25 81 ILE A O 1
ATOM 669 N N . ASP A 1 82 ? -17.274 -3.601 18.582 1.00 84.88 82 ASP A N 1
ATOM 670 C CA . ASP A 1 82 ? -18.731 -3.751 18.506 1.00 84.88 82 ASP A CA 1
ATOM 671 C C . ASP A 1 82 ? -19.224 -4.116 17.097 1.00 84.88 82 ASP A C 1
ATOM 673 O O . ASP A 1 82 ? -20.192 -4.863 16.926 1.00 84.88 82 ASP A O 1
ATOM 677 N N . ASN A 1 83 ? -18.578 -3.584 16.056 1.00 85.19 83 ASN A N 1
ATOM 678 C CA . ASN A 1 83 ? -19.120 -3.651 14.698 1.00 85.19 83 ASN A CA 1
ATOM 679 C C . ASN A 1 83 ? -18.417 -4.666 13.801 1.00 85.19 83 ASN A C 1
ATOM 681 O O . ASN A 1 83 ? -19.027 -5.156 12.846 1.00 85.19 83 ASN A O 1
ATOM 685 N N . VAL A 1 84 ? -17.159 -4.990 14.082 1.00 86.00 84 VAL A N 1
ATOM 686 C CA . VAL A 1 84 ? -16.282 -5.689 13.133 1.00 86.00 84 VAL A CA 1
ATOM 687 C C . VAL A 1 84 ? -15.741 -6.998 13.707 1.00 86.00 84 VAL A C 1
ATOM 689 O O . VAL A 1 84 ? -15.437 -7.916 12.941 1.00 86.00 84 VAL A O 1
ATOM 692 N N . CYS A 1 85 ? -15.695 -7.120 15.036 1.00 86.88 85 CYS A N 1
ATOM 693 C CA . CYS A 1 85 ? -15.333 -8.358 15.716 1.00 86.88 85 CYS A CA 1
ATOM 694 C C . CYS A 1 85 ? -16.540 -9.258 16.021 1.00 86.88 85 CYS A C 1
ATOM 696 O O . CYS A 1 85 ? -17.688 -8.807 16.021 1.00 86.88 85 CYS A O 1
ATOM 698 N N . ASP A 1 86 ? -16.286 -10.548 16.263 1.00 84.12 86 ASP A N 1
ATOM 699 C CA . ASP A 1 86 ? -17.315 -11.467 16.765 1.00 84.12 86 ASP A CA 1
ATOM 700 C C . ASP A 1 86 ? -17.707 -11.082 18.210 1.00 84.12 86 ASP A C 1
ATOM 702 O O . ASP A 1 86 ? -16.857 -11.112 19.110 1.00 84.12 86 ASP A O 1
ATOM 706 N N . PRO A 1 87 ? -18.980 -10.728 18.475 1.00 81.56 87 PRO A N 1
ATOM 707 C CA . PRO A 1 87 ? -19.425 -10.344 19.812 1.00 81.56 87 PRO A CA 1
ATOM 708 C C . PRO A 1 87 ? -19.382 -11.497 20.829 1.00 81.56 87 PRO A C 1
ATOM 710 O O . PRO A 1 87 ? -19.356 -11.226 22.031 1.00 81.56 87 PRO A O 1
ATOM 713 N N . ASN A 1 88 ? -19.330 -12.755 20.387 1.00 83.06 88 ASN A N 1
ATOM 714 C CA . ASN A 1 88 ? -19.313 -13.929 21.265 1.00 83.06 88 ASN A CA 1
ATOM 715 C C . ASN A 1 88 ? -17.899 -14.448 21.564 1.00 83.06 88 ASN A C 1
ATOM 717 O O . ASN A 1 88 ? -17.751 -15.358 22.378 1.00 83.06 88 ASN A O 1
ATOM 721 N N . ALA A 1 89 ? -16.869 -13.906 20.907 1.00 84.56 89 ALA A N 1
ATOM 722 C CA . ALA A 1 89 ? -15.488 -14.307 21.129 1.00 84.56 89 ALA A CA 1
ATOM 723 C C . ALA A 1 89 ? -14.835 -13.470 22.242 1.00 84.56 89 ALA A C 1
ATOM 725 O O . ALA A 1 89 ? -14.898 -12.240 22.238 1.00 84.56 89 ALA A O 1
ATOM 726 N N . ASP A 1 90 ? -14.117 -14.139 23.148 1.00 86.19 90 ASP A N 1
ATOM 727 C CA . ASP A 1 90 ? -13.294 -13.490 24.186 1.00 86.19 90 ASP A CA 1
ATOM 728 C C . ASP A 1 90 ? -11.943 -12.979 23.646 1.00 86.19 90 ASP A C 1
ATOM 730 O O . ASP A 1 90 ? -11.092 -12.470 24.380 1.00 86.19 90 ASP A O 1
ATOM 734 N N . THR A 1 91 ? -11.725 -13.111 22.339 1.00 89.88 91 THR A N 1
ATOM 735 C CA . THR A 1 91 ? -10.522 -12.672 21.634 1.00 89.88 91 THR A CA 1
ATOM 736 C C . THR A 1 91 ? -10.875 -11.754 20.474 1.00 89.88 91 THR A C 1
ATOM 738 O O . THR A 1 91 ? -11.966 -11.830 19.914 1.00 89.88 91 THR A O 1
ATOM 741 N N . LEU A 1 92 ? -9.934 -10.893 20.089 1.00 86.50 92 LEU A N 1
ATOM 742 C CA . LEU A 1 92 ? -10.081 -10.026 18.921 1.00 86.50 92 LEU A CA 1
ATOM 743 C C . LEU A 1 92 ? -10.010 -10.860 17.639 1.00 86.50 92 LEU A C 1
ATOM 745 O O . LEU A 1 92 ? -8.927 -11.186 17.150 1.00 86.50 92 LEU A O 1
ATOM 749 N N . GLU A 1 93 ? -11.179 -11.209 17.113 1.00 86.69 93 GLU A N 1
ATOM 750 C CA . GLU A 1 93 ? -11.347 -11.941 15.860 1.00 86.69 93 GLU A CA 1
ATOM 751 C C . GLU A 1 93 ? -12.294 -11.187 14.942 1.00 86.69 93 GLU A C 1
ATOM 753 O O . GLU A 1 93 ? -13.307 -10.656 15.393 1.00 86.69 93 GLU A O 1
ATOM 758 N N . TRP A 1 94 ? -11.969 -11.141 13.651 1.00 86.62 94 TRP A N 1
ATOM 759 C CA . TRP A 1 94 ? -12.870 -10.598 12.641 1.00 86.62 94 TRP A CA 1
ATOM 760 C C . TRP A 1 94 ? -14.116 -11.468 12.520 1.00 86.62 94 TRP A C 1
ATOM 762 O O . TRP A 1 94 ? -14.027 -12.695 12.580 1.00 86.62 94 TRP A O 1
ATOM 772 N N . LYS A 1 95 ? -15.266 -10.844 12.253 1.00 87.25 95 LYS A N 1
ATOM 773 C CA . LYS A 1 95 ? -16.456 -11.590 11.836 1.00 87.25 95 LYS A CA 1
ATOM 774 C C . LYS A 1 95 ? -16.132 -12.476 10.622 1.00 87.25 95 LYS A C 1
ATOM 776 O O . LYS A 1 95 ? -15.418 -12.000 9.731 1.00 87.25 95 LYS A O 1
ATOM 781 N N . PRO A 1 96 ? -16.644 -13.718 10.534 1.00 84.19 96 PRO A N 1
ATOM 782 C CA . PRO A 1 96 ? -16.271 -14.658 9.474 1.00 84.19 96 PRO A CA 1
ATOM 783 C C . PRO A 1 96 ? -16.428 -14.092 8.056 1.00 84.19 96 PRO A C 1
ATOM 785 O O . PRO A 1 96 ? -15.568 -14.284 7.199 1.00 84.19 96 PRO A O 1
ATOM 788 N N . GLU A 1 97 ? -17.492 -13.329 7.809 1.00 84.81 97 GLU A N 1
ATOM 789 C CA . GLU A 1 97 ? -17.758 -12.684 6.524 1.00 84.81 97 GLU A CA 1
ATOM 790 C C . GLU A 1 97 ? -16.758 -11.575 6.168 1.00 84.81 97 GLU A C 1
ATOM 792 O O . GLU A 1 97 ? -16.562 -11.272 4.990 1.00 84.81 97 GLU A O 1
ATOM 797 N N . LEU A 1 98 ? -16.129 -10.958 7.169 1.00 83.38 98 LEU A N 1
ATOM 798 C CA . LEU A 1 98 ? -15.088 -9.951 6.988 1.00 83.38 98 LEU A CA 1
ATOM 799 C C . LEU A 1 98 ? -13.712 -10.595 6.903 1.00 83.38 98 LEU A C 1
ATOM 801 O O . LEU A 1 98 ? -12.934 -10.203 6.040 1.00 83.38 98 LEU A O 1
ATOM 805 N N . ALA A 1 99 ? -13.445 -11.618 7.717 1.00 82.62 99 ALA A N 1
ATOM 806 C CA . ALA A 1 99 ? -12.243 -12.436 7.613 1.00 82.62 99 ALA A CA 1
ATOM 807 C C . ALA A 1 99 ? -12.081 -12.966 6.180 1.00 82.62 99 ALA A C 1
ATOM 809 O O . ALA A 1 99 ? -11.066 -12.703 5.544 1.00 82.62 99 ALA A O 1
ATOM 810 N N . ALA A 1 100 ? -13.140 -13.552 5.611 1.00 78.19 100 ALA A N 1
ATOM 811 C CA . ALA A 1 100 ? -13.142 -14.041 4.232 1.00 78.19 100 ALA A CA 1
ATOM 812 C C . ALA A 1 100 ? -12.886 -12.941 3.181 1.00 78.19 100 ALA A C 1
ATOM 814 O O . ALA A 1 100 ? -12.332 -13.211 2.118 1.00 78.19 100 ALA A O 1
ATOM 815 N N . LYS A 1 101 ? -13.289 -11.692 3.454 1.00 76.88 101 LYS A N 1
ATOM 816 C CA . LYS A 1 101 ? -13.019 -10.545 2.569 1.00 76.88 101 LYS A CA 1
ATOM 817 C C . LYS A 1 101 ? -11.602 -9.998 2.718 1.00 76.88 101 LYS A C 1
ATOM 819 O O . LYS A 1 101 ? -11.087 -9.440 1.758 1.00 76.88 101 LYS A O 1
ATOM 824 N N . ILE A 1 102 ? -11.003 -10.119 3.900 1.00 75.75 102 ILE A N 1
ATOM 825 C CA . ILE A 1 102 ? -9.627 -9.691 4.186 1.00 75.75 102 ILE A CA 1
ATOM 826 C C . ILE A 1 102 ? -8.626 -10.732 3.668 1.00 75.75 102 ILE A C 1
ATOM 828 O O . ILE A 1 102 ? -7.548 -10.371 3.208 1.00 75.75 102 ILE A O 1
ATOM 832 N N . GLU A 1 103 ? -8.992 -12.013 3.698 1.00 76.00 103 GLU A N 1
ATOM 833 C CA . GLU A 1 103 ? -8.172 -13.129 3.209 1.00 76.00 103 GLU A CA 1
ATOM 834 C C . GLU A 1 103 ? -8.044 -13.182 1.676 1.00 76.00 103 GLU A C 1
ATOM 836 O O . GLU A 1 103 ? -7.259 -13.972 1.156 1.00 76.00 103 GLU A O 1
ATOM 841 N N . GLY A 1 104 ? -8.776 -12.338 0.940 1.00 82.25 104 GLY A N 1
ATOM 842 C CA . GLY A 1 104 ? -8.706 -12.265 -0.516 1.00 82.25 104 GLY A CA 1
ATOM 843 C C . GLY A 1 104 ? -8.434 -10.854 -1.026 1.00 82.25 104 GLY A C 1
ATOM 844 O O . GLY A 1 104 ? -9.074 -9.888 -0.618 1.00 82.25 104 GLY A O 1
ATOM 845 N N . TRP A 1 105 ? -7.540 -10.726 -2.002 1.00 88.31 105 TRP A N 1
ATOM 846 C CA . TRP A 1 105 ? -7.401 -9.490 -2.767 1.00 88.31 105 TRP A CA 1
ATOM 847 C C . TRP A 1 105 ? -8.479 -9.450 -3.842 1.00 88.31 105 TRP A C 1
ATOM 849 O O . TRP A 1 105 ? -8.576 -10.365 -4.653 1.00 88.31 105 TRP A O 1
ATOM 859 N N . ARG A 1 106 ? -9.289 -8.393 -3.893 1.00 90.88 106 ARG A N 1
ATOM 860 C CA . ARG A 1 106 ? -10.331 -8.232 -4.916 1.00 90.88 106 ARG A CA 1
ATOM 861 C C . ARG A 1 106 ? -10.029 -7.033 -5.799 1.00 90.88 106 ARG A C 1
ATOM 863 O O . ARG A 1 106 ? -9.858 -5.925 -5.300 1.00 90.88 106 ARG A O 1
ATOM 870 N N . CYS A 1 107 ? -9.980 -7.238 -7.112 1.00 92.50 107 CYS A N 1
ATOM 871 C CA . CYS A 1 107 ? -9.766 -6.146 -8.054 1.00 92.50 107 CYS A CA 1
ATOM 872 C C . CYS A 1 107 ? -11.042 -5.320 -8.218 1.00 92.50 107 CYS A C 1
ATOM 874 O O . CYS A 1 107 ? -12.082 -5.852 -8.586 1.00 92.50 107 CYS A O 1
ATOM 876 N N . PHE A 1 108 ? -10.955 -4.006 -8.012 1.00 92.00 108 PHE A N 1
ATOM 877 C CA . PHE A 1 108 ? -12.098 -3.100 -8.156 1.00 92.00 108 PHE A CA 1
ATOM 878 C C . PHE A 1 108 ? -12.586 -2.947 -9.610 1.00 92.00 108 PHE A C 1
ATOM 880 O O . PHE A 1 108 ? -13.711 -2.523 -9.847 1.00 92.00 108 PHE A O 1
ATOM 887 N N . HIS A 1 109 ? -11.751 -3.262 -10.605 1.00 93.19 109 HIS A N 1
ATOM 888 C CA . HIS A 1 109 ? -12.091 -3.048 -12.015 1.00 93.19 109 HIS A CA 1
ATOM 889 C C . HIS A 1 109 ? -12.747 -4.249 -12.689 1.00 93.19 109 HIS A C 1
ATOM 891 O O . HIS A 1 109 ? -13.572 -4.058 -13.578 1.00 93.19 109 HIS A O 1
ATOM 897 N N . CYS A 1 110 ? -12.359 -5.466 -12.308 1.00 94.06 110 CYS A N 1
ATOM 898 C CA . CYS A 1 110 ? -12.884 -6.698 -12.900 1.00 94.06 110 CYS A CA 1
ATOM 899 C C . CYS A 1 110 ? -13.551 -7.628 -11.880 1.00 94.06 110 CYS A C 1
ATOM 901 O O . CYS A 1 110 ? -13.955 -8.727 -12.247 1.00 94.06 110 CYS A O 1
ATOM 903 N N . ASP A 1 111 ? -13.625 -7.219 -10.610 1.00 92.62 111 ASP A N 1
ATOM 904 C CA . ASP A 1 111 ? -14.189 -7.975 -9.487 1.00 92.62 111 ASP A CA 1
ATOM 905 C C . ASP A 1 111 ? -13.546 -9.345 -9.208 1.00 92.62 111 ASP A C 1
ATOM 907 O O . ASP A 1 111 ? -14.008 -10.069 -8.322 1.00 92.62 111 ASP A O 1
ATOM 911 N N . GLN A 1 112 ? -12.457 -9.688 -9.905 1.00 93.25 112 GLN A N 1
ATOM 912 C CA . GLN A 1 112 ? -11.708 -10.922 -9.693 1.00 93.25 112 GLN A CA 1
ATOM 913 C C . GLN A 1 112 ? -11.118 -10.957 -8.280 1.00 93.25 112 GLN A C 1
ATOM 915 O O . GLN A 1 112 ? -10.558 -9.965 -7.808 1.00 93.25 112 GLN A O 1
ATOM 920 N N . VAL A 1 113 ? -11.239 -12.113 -7.625 1.00 92.06 113 VAL A N 1
ATOM 921 C CA . VAL A 1 113 ? -10.711 -12.371 -6.282 1.00 92.06 113 VAL A CA 1
ATOM 922 C C . VAL A 1 113 ? -9.490 -13.279 -6.387 1.00 92.06 113 VAL A C 1
ATOM 924 O O . VAL A 1 113 ? -9.521 -14.300 -7.072 1.00 92.06 113 VAL A O 1
ATOM 927 N N . PHE A 1 114 ? -8.424 -12.906 -5.692 1.00 92.00 114 PHE A N 1
ATOM 928 C CA . PHE A 1 114 ? -7.165 -13.627 -5.593 1.00 92.00 114 PHE A CA 1
ATOM 929 C C . PHE A 1 114 ? -6.996 -14.067 -4.139 1.00 92.00 114 PHE A C 1
ATOM 931 O O . PHE A 1 114 ? -6.974 -13.226 -3.247 1.00 92.00 114 PHE A O 1
ATOM 938 N N . GLY A 1 115 ? -6.899 -15.373 -3.896 1.00 89.69 115 GLY A N 1
ATOM 939 C CA . GLY A 1 115 ? -6.571 -15.922 -2.570 1.00 89.69 115 GLY A CA 1
ATOM 940 C C . GLY A 1 115 ? -5.070 -16.143 -2.361 1.00 89.69 115 GLY A C 1
ATOM 941 O O . GLY A 1 115 ? -4.644 -16.514 -1.275 1.00 89.69 115 GLY A O 1
ATOM 942 N N . ASP A 1 116 ? -4.273 -15.936 -3.408 1.00 90.19 116 ASP A N 1
ATOM 943 C CA . ASP A 1 116 ? -2.827 -16.115 -3.400 1.00 90.19 116 ASP A CA 1
ATOM 944 C C . ASP A 1 116 ? -2.126 -14.785 -3.692 1.00 90.19 116 ASP A C 1
ATOM 946 O O . ASP A 1 116 ? -2.545 -14.020 -4.571 1.00 90.19 116 ASP A O 1
ATOM 950 N N . ARG A 1 117 ? -1.051 -14.520 -2.944 1.00 89.44 117 ARG A N 1
ATOM 951 C CA . ARG A 1 117 ? -0.302 -13.267 -3.041 1.00 89.44 117 ARG A CA 1
ATOM 952 C C . ARG A 1 117 ? 0.386 -13.144 -4.393 1.00 89.44 117 ARG A C 1
ATOM 954 O O . ARG A 1 117 ? 0.385 -12.050 -4.951 1.00 89.44 117 ARG A O 1
ATOM 961 N N . ASP A 1 118 ? 0.951 -14.227 -4.920 1.00 92.81 118 ASP A N 1
ATOM 962 C CA . ASP A 1 118 ? 1.675 -14.185 -6.192 1.00 92.81 118 ASP A CA 1
ATOM 963 C C . ASP A 1 118 ? 0.699 -13.954 -7.351 1.00 92.81 118 ASP A C 1
ATOM 965 O O . ASP A 1 118 ? 0.944 -13.109 -8.215 1.00 92.81 118 ASP A O 1
ATOM 969 N N . ALA A 1 119 ? -0.470 -14.600 -7.317 1.00 92.44 119 ALA A N 1
ATOM 970 C CA . ALA A 1 119 ? -1.552 -14.328 -8.260 1.00 92.44 119 ALA A CA 1
ATOM 971 C C . ALA A 1 119 ? -2.034 -12.864 -8.203 1.00 92.44 119 ALA A C 1
ATOM 973 O O . ALA A 1 119 ? -2.241 -12.238 -9.247 1.00 92.44 119 ALA A O 1
ATOM 974 N N . ALA A 1 120 ? -2.180 -12.298 -7.000 1.00 93.38 120 ALA A N 1
ATOM 975 C CA . ALA A 1 120 ? -2.520 -10.888 -6.828 1.00 93.38 120 ALA A CA 1
ATOM 976 C C . ALA A 1 120 ? -1.407 -9.971 -7.368 1.00 93.38 120 ALA A C 1
ATOM 978 O O . ALA A 1 120 ? -1.701 -9.007 -8.071 1.00 93.38 120 ALA A O 1
ATOM 979 N N . LEU A 1 121 ? -0.135 -10.287 -7.110 1.00 94.44 121 LEU A N 1
ATOM 980 C CA . LEU A 1 121 ? 1.019 -9.504 -7.562 1.00 94.44 121 LEU A CA 1
ATOM 981 C C . LEU A 1 121 ? 1.125 -9.462 -9.092 1.00 94.44 121 LEU A C 1
ATOM 983 O O . LEU A 1 121 ? 1.426 -8.415 -9.658 1.00 94.44 121 LEU A O 1
ATOM 987 N N . VAL A 1 122 ? 0.821 -10.568 -9.777 1.00 94.88 122 VAL A N 1
ATOM 988 C CA . VAL A 1 122 ? 0.745 -10.598 -11.248 1.00 94.88 122 VAL A CA 1
ATOM 989 C C . VAL A 1 122 ? -0.367 -9.681 -11.765 1.00 94.88 122 VAL A C 1
ATOM 991 O O . VAL A 1 122 ? -0.211 -9.054 -12.811 1.00 94.88 122 VAL A O 1
ATOM 994 N N . HIS A 1 123 ? -1.488 -9.585 -11.045 1.00 95.31 123 HIS A N 1
ATOM 995 C CA . HIS A 1 123 ? -2.613 -8.760 -11.467 1.00 95.31 123 HIS A CA 1
ATOM 996 C C . HIS A 1 123 ? -2.442 -7.274 -11.145 1.00 95.31 123 HIS A C 1
ATOM 998 O O . HIS A 1 123 ? -2.726 -6.444 -12.001 1.00 95.31 123 HIS A O 1
ATOM 1004 N N . PHE A 1 124 ? -2.035 -6.921 -9.927 1.00 95.06 124 PHE A N 1
ATOM 1005 C CA . PHE A 1 124 ? -1.936 -5.529 -9.476 1.00 95.06 124 PHE A CA 1
ATOM 1006 C C . PHE A 1 124 ? -0.569 -4.902 -9.755 1.00 95.06 124 PHE A C 1
ATOM 1008 O O . PHE A 1 124 ? -0.475 -3.686 -9.889 1.00 95.06 124 PHE A O 1
ATOM 1015 N N . GLY A 1 125 ? 0.476 -5.721 -9.863 1.00 93.62 125 GLY A N 1
ATOM 1016 C CA . GLY A 1 125 ? 1.862 -5.276 -9.868 1.00 93.62 125 GLY A CA 1
ATOM 1017 C C . GLY A 1 125 ? 2.512 -5.343 -8.480 1.00 93.62 125 GLY A C 1
ATOM 1018 O O . GLY A 1 125 ? 1.891 -5.687 -7.475 1.00 93.62 125 GLY A O 1
ATOM 1019 N N . GLY A 1 126 ? 3.804 -5.024 -8.432 1.00 92.38 126 GLY A N 1
ATOM 1020 C CA . GLY A 1 126 ? 4.606 -4.944 -7.211 1.00 92.38 126 GLY A CA 1
ATOM 1021 C C . GLY A 1 126 ? 4.495 -3.612 -6.462 1.00 92.38 126 GLY A C 1
ATOM 1022 O O . GLY A 1 126 ? 5.075 -3.488 -5.385 1.00 92.38 126 GLY A O 1
ATOM 1023 N N . SER A 1 127 ? 3.787 -2.614 -7.004 1.00 92.25 127 SER A N 1
ATOM 1024 C CA . SER A 1 127 ? 3.534 -1.340 -6.320 1.00 92.25 127 SER A CA 1
ATOM 1025 C C . SER A 1 127 ? 2.153 -0.761 -6.637 1.00 92.25 127 SER A C 1
ATOM 1027 O O . SER A 1 127 ? 1.573 -1.030 -7.685 1.00 92.25 127 SER A O 1
ATOM 1029 N N . GLU A 1 128 ? 1.644 0.080 -5.734 1.00 85.88 128 GLU A N 1
ATOM 1030 C CA . GLU A 1 128 ? 0.292 0.669 -5.791 1.00 85.88 128 GLU A CA 1
ATOM 1031 C C . GLU A 1 128 ? 0.059 1.603 -6.991 1.00 85.88 128 GLU A C 1
ATOM 1033 O O . GLU A 1 128 ? -1.081 1.896 -7.340 1.00 85.88 128 GLU A O 1
ATOM 1038 N N . ILE A 1 129 ? 1.132 2.079 -7.628 1.00 90.94 129 ILE A N 1
ATOM 1039 C CA . ILE A 1 129 ? 1.065 2.981 -8.787 1.00 90.94 129 ILE A CA 1
ATOM 1040 C C . ILE A 1 129 ? 0.972 2.235 -10.123 1.00 90.94 129 ILE A C 1
ATOM 1042 O O . ILE A 1 129 ? 0.823 2.868 -11.169 1.00 90.94 129 ILE A O 1
ATOM 1046 N N . GLN A 1 130 ? 1.123 0.907 -10.123 1.00 92.38 130 GLN A N 1
ATOM 1047 C CA . GLN A 1 130 ? 1.076 0.130 -11.354 1.00 92.38 130 GLN A CA 1
ATOM 1048 C C . GLN A 1 130 ? -0.358 -0.034 -11.854 1.00 92.38 130 GLN A C 1
ATOM 1050 O O . GLN A 1 130 ? -1.324 -0.097 -11.096 1.00 92.38 130 GLN A O 1
ATOM 1055 N N . THR A 1 131 ? -0.495 -0.083 -13.178 1.00 92.69 131 THR A N 1
ATOM 1056 C CA . THR A 1 131 ? -1.789 -0.337 -13.807 1.00 92.69 131 THR A CA 1
ATOM 1057 C C . THR A 1 131 ? -2.103 -1.829 -13.709 1.00 92.69 131 THR A C 1
ATOM 1059 O O . THR A 1 131 ? -1.286 -2.635 -14.158 1.00 92.69 131 THR A O 1
ATOM 1062 N N . PRO A 1 132 ? -3.270 -2.214 -13.166 1.00 95.00 132 PRO A N 1
ATOM 1063 C CA . PRO A 1 132 ? -3.619 -3.618 -13.031 1.00 95.00 132 PRO A CA 1
ATOM 1064 C C . PRO A 1 132 ? -3.839 -4.275 -14.397 1.00 95.00 132 PRO A C 1
ATOM 1066 O O . PRO A 1 132 ? -4.325 -3.644 -15.336 1.00 95.00 132 PRO A O 1
ATOM 1069 N N . ALA A 1 133 ? -3.552 -5.571 -14.498 1.00 94.06 133 ALA A N 1
ATOM 1070 C CA . ALA A 1 133 ? -3.563 -6.332 -15.744 1.00 94.06 133 ALA A CA 1
ATOM 1071 C C . ALA A 1 133 ? -4.905 -6.266 -16.495 1.00 94.06 133 ALA A C 1
ATOM 1073 O O . ALA A 1 133 ? -4.917 -6.179 -17.717 1.00 94.06 133 ALA A O 1
ATOM 1074 N N . CYS A 1 134 ? -6.041 -6.228 -15.786 1.00 94.31 134 CYS A N 1
ATOM 1075 C CA . CYS A 1 134 ? -7.366 -6.086 -16.413 1.00 94.31 134 CYS A CA 1
ATOM 1076 C C . CYS A 1 134 ? -7.595 -4.745 -17.131 1.00 94.31 134 CYS A C 1
ATOM 1078 O O . CYS A 1 134 ? -8.547 -4.624 -17.900 1.00 94.31 134 CYS A O 1
ATOM 1080 N N . LYS A 1 135 ? -6.769 -3.730 -16.859 1.00 94.88 135 LYS A N 1
ATOM 1081 C CA . LYS A 1 135 ? -6.815 -2.416 -17.508 1.00 94.88 135 LYS A CA 1
ATOM 1082 C C . LYS A 1 135 ? -5.835 -2.292 -18.671 1.00 94.88 135 LYS A C 1
ATOM 1084 O O . LYS A 1 135 ? -5.930 -1.322 -19.417 1.00 94.88 135 LYS A O 1
ATOM 1089 N N . ILE A 1 136 ? -4.909 -3.238 -18.819 1.00 92.38 136 ILE A N 1
ATOM 1090 C CA . ILE A 1 136 ? -3.948 -3.253 -19.918 1.00 92.38 136 ILE A CA 1
ATOM 1091 C C . ILE A 1 136 ? -4.671 -3.776 -21.156 1.00 92.38 136 ILE A C 1
ATOM 1093 O O . ILE A 1 136 ? -5.153 -4.909 -21.177 1.00 92.38 136 ILE A O 1
ATOM 1097 N N . ASP A 1 137 ? -4.775 -2.939 -22.183 1.00 92.06 137 ASP A N 1
ATOM 1098 C CA . ASP A 1 137 ? -5.385 -3.344 -23.442 1.00 92.06 137 ASP A CA 1
ATOM 1099 C C . ASP A 1 137 ? -4.413 -4.156 -24.319 1.00 92.06 137 ASP A C 1
ATOM 1101 O O . ASP A 1 137 ? -3.201 -4.235 -24.089 1.00 92.06 137 ASP A O 1
ATOM 1105 N N . ALA A 1 138 ? -4.966 -4.783 -25.358 1.00 89.62 138 ALA A N 1
ATOM 1106 C CA . ALA A 1 138 ? -4.176 -5.585 -26.282 1.00 89.62 138 ALA A CA 1
ATOM 1107 C C . ALA A 1 138 ? -3.148 -4.749 -27.063 1.00 89.62 138 ALA A C 1
ATOM 1109 O O . ALA A 1 138 ? -2.124 -5.293 -27.468 1.00 89.62 138 ALA A O 1
ATOM 1110 N N . VAL A 1 139 ? -3.394 -3.454 -27.283 1.00 92.62 139 VAL A N 1
ATOM 1111 C CA . VAL A 1 139 ? -2.482 -2.579 -28.033 1.00 92.62 139 VAL A CA 1
ATOM 1112 C C . VAL A 1 139 ? -1.220 -2.331 -27.212 1.00 92.62 139 VAL A C 1
ATOM 1114 O O . VAL A 1 139 ? -0.123 -2.601 -27.696 1.00 92.62 139 VAL A O 1
ATOM 1117 N N . ALA A 1 140 ? -1.375 -1.947 -25.945 1.00 90.00 140 ALA A N 1
ATOM 1118 C CA . ALA A 1 140 ? -0.289 -1.784 -24.989 1.00 90.00 140 ALA A CA 1
ATOM 1119 C C . ALA A 1 140 ? 0.528 -3.075 -24.845 1.00 90.00 140 ALA A C 1
ATOM 1121 O O . ALA A 1 140 ? 1.758 -3.034 -24.829 1.00 90.00 140 ALA A O 1
ATOM 1122 N N . PHE A 1 141 ? -0.137 -4.234 -24.814 1.00 89.38 141 PHE A N 1
ATOM 1123 C CA . PHE A 1 141 ? 0.557 -5.520 -24.778 1.00 89.38 141 PHE A CA 1
ATOM 1124 C C . PHE A 1 141 ? 1.393 -5.771 -26.045 1.00 89.38 141 PHE A C 1
ATOM 1126 O O . PHE A 1 141 ? 2.563 -6.137 -25.946 1.00 89.38 141 PHE A O 1
ATOM 1133 N N . ARG A 1 142 ? 0.841 -5.515 -27.241 1.00 92.75 142 ARG A N 1
ATOM 1134 C CA . ARG A 1 142 ? 1.587 -5.646 -28.509 1.00 92.75 142 ARG A CA 1
ATOM 1135 C C . ARG A 1 142 ? 2.752 -4.663 -28.619 1.00 92.75 142 ARG A C 1
ATOM 1137 O O . ARG A 1 142 ? 3.773 -4.997 -29.219 1.00 92.75 142 ARG A O 1
ATOM 1144 N N . ASP A 1 143 ? 2.622 -3.466 -28.060 1.00 91.69 143 ASP A N 1
ATOM 1145 C CA . ASP A 1 143 ? 3.708 -2.486 -28.033 1.00 91.69 143 ASP A CA 1
ATOM 1146 C C . ASP A 1 143 ? 4.840 -2.920 -27.091 1.00 91.69 143 ASP A C 1
ATOM 1148 O O . ASP A 1 143 ? 6.013 -2.809 -27.458 1.00 91.69 143 ASP A O 1
ATOM 1152 N N . LEU A 1 144 ? 4.510 -3.501 -25.932 1.00 89.94 144 LEU A N 1
ATOM 1153 C CA . LEU A 1 144 ? 5.493 -4.101 -25.024 1.00 89.94 144 LEU A CA 1
ATOM 1154 C C . LEU A 1 144 ? 6.227 -5.284 -25.668 1.00 89.94 144 LEU A C 1
ATOM 1156 O O . LEU A 1 144 ? 7.450 -5.363 -25.562 1.00 89.94 144 LEU A O 1
ATOM 1160 N N . GLU A 1 145 ? 5.519 -6.168 -26.379 1.00 91.56 145 GLU A N 1
ATOM 1161 C CA . GLU A 1 145 ? 6.145 -7.263 -27.136 1.00 91.56 145 GLU A CA 1
ATOM 1162 C C . GLU A 1 145 ? 7.131 -6.731 -28.187 1.00 91.56 145 GLU A C 1
ATOM 1164 O O . GLU A 1 145 ? 8.247 -7.241 -28.309 1.00 91.56 145 GLU A O 1
ATOM 1169 N N . ARG A 1 146 ? 6.753 -5.674 -28.922 1.00 88.94 146 ARG A N 1
ATOM 1170 C CA . ARG A 1 146 ? 7.617 -5.040 -29.931 1.00 88.94 146 ARG A CA 1
ATOM 1171 C C . ARG A 1 146 ? 8.871 -4.436 -29.301 1.00 88.94 146 ARG A C 1
ATOM 1173 O O . ARG A 1 146 ? 9.968 -4.618 -29.827 1.00 88.94 146 ARG A O 1
ATOM 1180 N N . LEU A 1 147 ? 8.716 -3.747 -28.170 1.00 87.50 147 LEU A N 1
ATOM 1181 C CA . LEU A 1 147 ? 9.834 -3.169 -27.428 1.00 87.50 147 LEU A CA 1
ATOM 1182 C C . LEU A 1 147 ? 10.781 -4.261 -26.912 1.00 87.50 147 LEU A C 1
ATOM 1184 O O . LEU A 1 147 ? 11.990 -4.171 -27.122 1.00 87.50 147 LEU A O 1
ATOM 1188 N N . ALA A 1 148 ? 10.245 -5.322 -26.308 1.00 88.88 148 ALA A N 1
ATOM 1189 C CA . ALA A 1 148 ? 11.041 -6.446 -25.822 1.00 88.88 148 ALA A CA 1
ATOM 1190 C C . ALA A 1 148 ? 11.828 -7.120 -26.958 1.00 88.88 148 ALA A C 1
ATOM 1192 O O . ALA A 1 148 ? 13.025 -7.368 -26.814 1.00 88.88 148 ALA A O 1
ATOM 1193 N N . ALA A 1 149 ? 11.193 -7.340 -28.114 1.00 87.38 149 ALA A N 1
ATOM 1194 C CA . ALA A 1 149 ? 11.860 -7.882 -29.295 1.00 87.38 149 ALA A CA 1
ATOM 1195 C C . ALA A 1 149 ? 13.010 -6.981 -29.785 1.00 87.38 149 ALA A C 1
ATOM 1197 O O . ALA A 1 149 ? 14.066 -7.493 -30.152 1.00 87.38 149 ALA A O 1
ATOM 1198 N N . SER A 1 150 ? 12.841 -5.653 -29.751 1.00 81.94 150 SER A N 1
ATOM 1199 C CA . SER A 1 150 ? 13.897 -4.709 -30.154 1.00 81.94 150 SER A CA 1
ATOM 1200 C C . SER A 1 150 ? 15.139 -4.790 -29.260 1.00 81.94 150 SER A C 1
ATOM 1202 O O . SER A 1 150 ? 16.262 -4.726 -29.758 1.00 81.94 150 SER A O 1
ATOM 1204 N N . TYR A 1 151 ? 14.952 -5.011 -27.954 1.00 78.81 151 TYR A N 1
ATOM 1205 C CA . TYR A 1 151 ? 16.064 -5.191 -27.022 1.00 78.81 151 TYR A CA 1
ATOM 1206 C C . TYR A 1 151 ? 16.767 -6.533 -27.217 1.00 78.81 151 TYR A C 1
ATOM 1208 O O . TYR A 1 151 ? 17.994 -6.573 -27.240 1.00 78.81 151 TYR A O 1
ATOM 1216 N N . VAL A 1 152 ? 16.0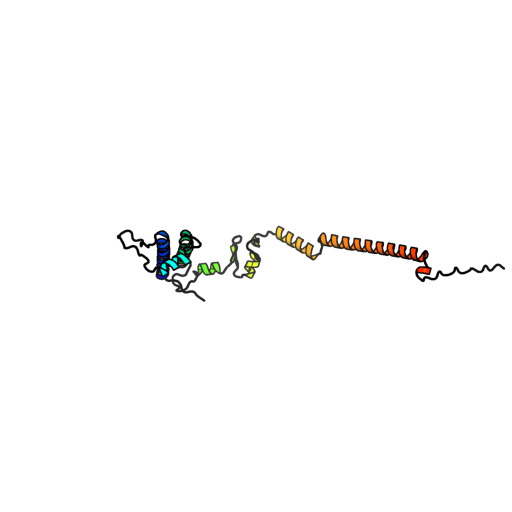02 -7.617 -27.384 1.00 82.00 152 VAL A N 1
ATOM 1217 C CA . VAL A 1 152 ? 16.558 -8.967 -27.580 1.00 82.00 152 VAL A CA 1
ATOM 1218 C C . VAL A 1 152 ? 17.357 -9.062 -28.878 1.00 82.00 152 VAL A C 1
ATOM 1220 O O . VAL A 1 152 ? 18.411 -9.687 -28.899 1.00 82.00 152 VAL A O 1
ATOM 1223 N N . ASN A 1 153 ? 16.892 -8.418 -29.948 1.00 78.88 153 ASN A N 1
ATOM 1224 C CA . ASN A 1 153 ? 17.564 -8.456 -31.247 1.00 78.88 153 ASN A CA 1
ATOM 1225 C C . ASN A 1 153 ? 18.759 -7.496 -31.350 1.00 78.88 153 ASN A C 1
ATOM 1227 O O . ASN A 1 153 ? 19.286 -7.311 -32.444 1.00 78.88 153 ASN A O 1
ATOM 1231 N N . GLU A 1 154 ? 19.146 -6.846 -30.246 1.00 65.81 154 GLU A N 1
ATOM 1232 C CA . GLU A 1 154 ? 20.138 -5.768 -30.216 1.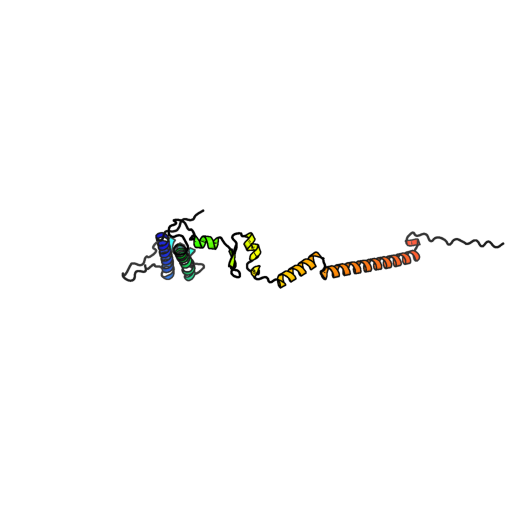00 65.81 154 GLU A CA 1
ATOM 1233 C C . GLU A 1 154 ? 19.852 -4.648 -31.240 1.00 65.81 154 GLU A C 1
ATOM 1235 O O . GLU A 1 154 ? 20.718 -3.821 -31.514 1.00 65.81 154 GLU A O 1
ATOM 1240 N N . ASP A 1 155 ? 18.622 -4.548 -31.749 1.00 65.50 155 ASP A N 1
ATOM 1241 C CA . ASP A 1 155 ? 18.204 -3.637 -32.820 1.00 65.50 155 ASP A CA 1
ATOM 1242 C C . ASP A 1 155 ? 17.829 -2.260 -32.258 1.00 65.50 155 ASP A C 1
ATOM 1244 O O . ASP A 1 155 ? 16.824 -1.645 -32.613 1.00 65.50 155 ASP A O 1
ATOM 1248 N N . THR A 1 156 ? 18.635 -1.778 -31.314 1.00 72.12 156 THR A N 1
ATOM 1249 C CA . THR A 1 156 ? 18.516 -0.413 -30.810 1.00 72.12 156 THR A CA 1
ATOM 1250 C C . THR A 1 156 ? 19.427 0.493 -31.625 1.00 72.12 156 THR A C 1
ATOM 1252 O O . THR A 1 156 ? 20.544 0.116 -31.992 1.00 72.12 156 THR A O 1
ATOM 1255 N N . GLU A 1 157 ? 18.977 1.719 -31.892 1.00 73.69 157 GLU A N 1
ATOM 1256 C CA . GLU A 1 157 ? 19.783 2.714 -32.613 1.00 73.69 157 GLU A CA 1
ATOM 1257 C C . GLU A 1 157 ? 21.138 2.958 -31.932 1.00 73.69 157 GLU A C 1
ATOM 1259 O O . GLU A 1 157 ? 22.148 3.148 -32.607 1.00 73.69 157 GLU A O 1
ATOM 1264 N N . LEU A 1 158 ? 21.195 2.824 -30.602 1.00 80.31 158 LEU A N 1
ATOM 1265 C CA . LEU A 1 158 ? 22.435 2.920 -29.842 1.00 80.31 158 LEU A CA 1
ATOM 1266 C C . LEU A 1 158 ? 23.442 1.824 -30.224 1.00 80.31 158 LEU A C 1
ATOM 1268 O O . LEU A 1 158 ? 24.622 2.115 -30.403 1.00 80.31 158 LEU A O 1
ATOM 1272 N N . HIS A 1 159 ? 23.012 0.569 -30.380 1.00 80.62 159 HIS A N 1
ATOM 1273 C CA . HIS A 1 159 ? 23.919 -0.512 -30.781 1.00 80.62 159 HIS A CA 1
ATOM 1274 C C . HIS A 1 159 ? 24.443 -0.318 -32.207 1.00 80.62 159 HIS A C 1
ATOM 1276 O O . HIS A 1 159 ? 25.636 -0.522 -32.452 1.00 80.62 159 HIS A O 1
ATOM 1282 N N . LYS A 1 160 ? 23.590 0.152 -33.129 1.00 82.00 160 LYS A N 1
ATOM 1283 C CA . LYS A 1 160 ? 24.003 0.516 -34.495 1.00 82.00 160 LYS A CA 1
ATOM 1284 C C . LYS A 1 160 ? 25.030 1.645 -34.481 1.00 82.00 160 LYS A C 1
ATOM 1286 O O . LYS A 1 160 ? 26.048 1.561 -35.169 1.00 82.00 160 LYS A O 1
ATOM 1291 N N . GLU A 1 161 ? 24.806 2.672 -33.666 1.00 88.75 161 GLU A N 1
ATOM 1292 C CA . GLU A 1 161 ? 25.723 3.802 -33.531 1.00 88.75 161 GLU A CA 1
ATOM 1293 C C . GLU A 1 161 ? 27.068 3.381 -32.925 1.00 88.75 161 GLU A C 1
ATOM 1295 O O . GLU A 1 161 ? 28.125 3.741 -33.450 1.00 88.75 161 GLU A O 1
ATOM 1300 N N . VAL A 1 162 ? 27.054 2.547 -31.882 1.00 88.38 162 VAL A N 1
ATOM 1301 C CA . VAL A 1 162 ? 28.267 1.975 -31.281 1.00 88.38 162 VAL A CA 1
ATOM 1302 C C . VAL A 1 162 ? 29.037 1.129 -32.298 1.00 88.38 162 VAL A C 1
ATOM 1304 O O . VAL A 1 162 ? 30.259 1.261 -32.399 1.00 88.38 162 VAL A O 1
ATOM 1307 N N . ALA A 1 163 ? 28.356 0.295 -33.088 1.00 88.12 163 ALA A N 1
ATOM 1308 C CA . ALA A 1 163 ? 28.990 -0.486 -34.148 1.00 88.12 163 ALA A CA 1
ATOM 1309 C C . ALA A 1 163 ? 29.619 0.418 -35.226 1.00 88.12 163 ALA A C 1
ATOM 1311 O O . ALA A 1 163 ? 30.775 0.218 -35.609 1.00 88.12 163 ALA A O 1
ATOM 1312 N N . ALA A 1 164 ? 28.912 1.467 -35.655 1.00 91.31 164 ALA A N 1
ATOM 1313 C CA . ALA A 1 164 ? 29.420 2.441 -36.618 1.00 91.31 164 ALA A CA 1
ATOM 1314 C C . ALA A 1 164 ? 30.626 3.230 -36.077 1.00 91.31 164 ALA A C 1
ATOM 1316 O O . ALA A 1 164 ? 31.585 3.492 -36.807 1.00 91.31 164 ALA A O 1
ATOM 1317 N N . LEU A 1 165 ? 30.613 3.608 -34.796 1.00 94.56 165 LEU A N 1
ATOM 1318 C CA . LEU A 1 165 ? 31.746 4.253 -34.128 1.00 94.56 165 LEU A CA 1
ATOM 1319 C C . LEU A 1 165 ? 32.962 3.327 -34.059 1.00 94.56 165 LEU A C 1
ATOM 1321 O O . LEU A 1 165 ? 34.065 3.759 -34.389 1.00 94.56 165 LEU A O 1
ATOM 1325 N N . ARG A 1 166 ? 32.767 2.051 -33.703 1.00 93.81 166 ARG A N 1
ATOM 1326 C CA . ARG A 1 166 ? 33.842 1.046 -33.684 1.00 93.81 166 ARG A CA 1
ATOM 1327 C C . ARG A 1 166 ? 34.474 0.865 -35.061 1.00 93.81 166 ARG A C 1
ATOM 1329 O O . ARG A 1 166 ? 35.697 0.860 -35.158 1.00 93.81 166 ARG A O 1
ATOM 1336 N N . SER A 1 167 ? 33.662 0.791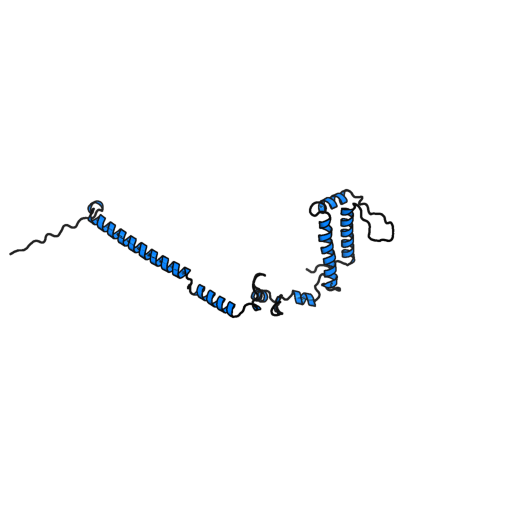 -36.118 1.00 94.25 167 SER A N 1
ATOM 1337 C CA . SER A 1 167 ? 34.168 0.699 -37.494 1.00 94.25 167 SER A CA 1
ATOM 1338 C C . SER A 1 167 ? 34.977 1.938 -37.885 1.00 94.25 167 SER A C 1
ATOM 1340 O O . SER A 1 167 ? 36.089 1.811 -38.389 1.00 94.25 167 SER A O 1
ATOM 1342 N N . ARG A 1 168 ? 34.461 3.145 -37.601 1.00 96.25 168 ARG A N 1
ATOM 1343 C CA . ARG A 1 168 ? 35.171 4.403 -37.894 1.00 96.25 168 ARG A CA 1
ATOM 1344 C C . ARG A 1 168 ? 36.498 4.510 -37.148 1.00 96.25 168 ARG A C 1
ATOM 1346 O O . ARG A 1 168 ? 37.479 4.968 -37.728 1.00 96.25 168 ARG A O 1
ATOM 1353 N N . LEU A 1 169 ? 36.530 4.093 -35.883 1.00 96.19 169 LEU A N 1
ATOM 1354 C CA . LEU A 1 169 ? 37.755 4.072 -35.091 1.00 96.19 169 LEU A CA 1
ATOM 1355 C C . LEU A 1 169 ? 38.773 3.096 -35.688 1.00 96.19 169 LEU A C 1
ATOM 1357 O O . LEU A 1 169 ? 39.917 3.485 -35.885 1.00 96.19 169 LEU A O 1
ATOM 1361 N N . ALA A 1 170 ? 38.356 1.876 -36.038 1.00 96.06 170 ALA A N 1
ATOM 1362 C CA . ALA A 1 170 ? 39.236 0.884 -36.654 1.00 96.06 170 ALA A CA 1
ATOM 1363 C C . ALA A 1 170 ? 39.845 1.388 -37.976 1.00 96.06 170 ALA A C 1
ATOM 1365 O O . ALA A 1 170 ? 41.039 1.216 -38.222 1.00 96.06 170 ALA A O 1
ATOM 1366 N N . ASP A 1 171 ? 39.049 2.069 -38.803 1.00 96.38 171 ASP A N 1
ATOM 1367 C CA . ASP A 1 171 ? 39.530 2.685 -40.042 1.00 96.38 171 ASP A CA 1
ATOM 1368 C C . ASP A 1 171 ? 40.524 3.817 -39.781 1.00 96.38 171 ASP A C 1
ATOM 1370 O O . ASP A 1 171 ? 41.554 3.904 -40.452 1.00 96.38 171 ASP A O 1
ATOM 1374 N N . ALA A 1 172 ? 40.234 4.680 -38.805 1.00 95.25 172 ALA A N 1
ATOM 1375 C CA . ALA A 1 172 ? 41.120 5.773 -38.425 1.00 95.25 172 ALA A CA 1
ATOM 1376 C C . ALA A 1 172 ? 42.455 5.254 -37.870 1.00 95.25 172 ALA A C 1
ATOM 1378 O O . ALA A 1 172 ? 43.507 5.755 -38.261 1.00 95.25 172 ALA A O 1
ATOM 1379 N N . THR A 1 173 ? 42.422 4.226 -37.016 1.00 95.38 173 THR A N 1
ATOM 1380 C CA . THR A 1 173 ? 43.620 3.573 -36.475 1.00 95.38 173 THR A CA 1
ATOM 1381 C C . THR A 1 173 ? 44.468 2.981 -37.593 1.00 95.38 173 THR A C 1
ATOM 1383 O O . THR A 1 173 ? 45.653 3.284 -37.670 1.00 95.38 173 THR A O 1
ATOM 1386 N N . ARG A 1 174 ? 43.857 2.233 -38.517 1.00 95.88 174 ARG A N 1
ATOM 1387 C CA . ARG A 1 174 ? 44.564 1.646 -39.662 1.00 95.88 174 ARG A CA 1
ATOM 1388 C C . ARG A 1 174 ? 45.229 2.700 -40.549 1.00 95.88 174 ARG A C 1
ATOM 1390 O O . ARG A 1 174 ? 46.389 2.546 -40.908 1.00 95.88 174 ARG A O 1
ATOM 1397 N N . ARG A 1 175 ? 44.540 3.804 -40.857 1.00 95.06 175 ARG A N 1
ATOM 1398 C CA . ARG A 1 175 ? 45.140 4.916 -41.621 1.00 95.06 175 ARG A CA 1
ATOM 1399 C C . ARG A 1 175 ? 46.302 5.561 -40.871 1.00 95.06 175 ARG A C 1
ATOM 1401 O O . ARG A 1 175 ? 47.331 5.844 -41.468 1.00 95.06 175 ARG A O 1
ATOM 1408 N N . ALA A 1 176 ? 46.155 5.771 -39.564 1.00 95.06 176 ALA A N 1
ATOM 1409 C CA . ALA A 1 176 ? 47.220 6.339 -38.744 1.00 95.06 176 ALA A CA 1
ATOM 1410 C C . ALA A 1 176 ? 48.453 5.419 -38.678 1.00 95.06 176 ALA A C 1
ATOM 1412 O O . ALA A 1 176 ? 49.583 5.914 -38.691 1.00 95.06 176 ALA A O 1
ATOM 1413 N N . GLU A 1 177 ? 48.244 4.100 -38.640 1.00 95.69 177 GLU A N 1
ATOM 1414 C CA . GLU A 1 177 ? 49.304 3.093 -38.739 1.00 95.69 177 GLU A CA 1
ATOM 1415 C C . GLU A 1 177 ? 49.998 3.137 -40.106 1.00 95.69 177 GLU A C 1
ATOM 1417 O O . GLU A 1 177 ? 51.225 3.215 -40.154 1.00 95.69 177 GLU A O 1
ATOM 1422 N N . GLU A 1 178 ? 49.240 3.156 -41.207 1.00 96.00 178 GLU A N 1
ATOM 1423 C CA . GLU A 1 178 ? 49.771 3.256 -42.575 1.00 96.00 178 GLU A CA 1
ATOM 1424 C C . GLU A 1 178 ? 50.582 4.547 -42.781 1.00 96.00 178 GLU A C 1
ATOM 1426 O O . GLU A 1 178 ? 51.711 4.502 -43.278 1.00 96.00 178 GLU A O 1
ATOM 1431 N N . ASP A 1 179 ? 50.062 5.688 -42.325 1.00 95.19 179 ASP A N 1
ATOM 1432 C CA . ASP A 1 179 ? 50.752 6.980 -42.376 1.00 95.19 179 ASP A CA 1
ATOM 1433 C C . ASP A 1 179 ? 52.031 6.972 -41.528 1.00 95.19 179 ASP A C 1
ATOM 1435 O O . ASP A 1 179 ? 53.068 7.509 -41.928 1.00 95.19 179 ASP A O 1
ATOM 1439 N N . GLY A 1 180 ? 51.970 6.369 -40.337 1.00 94.12 180 GLY A N 1
ATOM 1440 C CA . GLY A 1 180 ? 53.121 6.199 -39.455 1.00 94.12 180 GLY A CA 1
ATOM 1441 C C . GLY A 1 180 ? 54.204 5.332 -40.089 1.00 94.12 180 GLY A C 1
ATOM 1442 O O . GLY A 1 180 ? 55.376 5.713 -40.084 1.00 94.12 180 GLY A O 1
ATOM 1443 N N . TYR A 1 181 ? 53.808 4.215 -40.695 1.00 93.00 181 TYR A N 1
ATOM 1444 C CA . TYR A 1 181 ? 54.703 3.318 -41.414 1.00 93.00 181 TYR A CA 1
ATOM 1445 C C . TYR A 1 181 ? 55.354 4.010 -42.617 1.00 93.00 181 TYR A C 1
ATOM 1447 O O . TYR A 1 181 ? 56.569 3.926 -42.791 1.00 93.00 181 TYR A O 1
ATOM 1455 N N . ALA A 1 182 ? 54.580 4.752 -43.415 1.00 93.31 182 ALA A N 1
ATOM 1456 C CA . ALA A 1 182 ? 55.092 5.491 -44.567 1.00 93.31 182 ALA A CA 1
ATOM 1457 C C . ALA A 1 182 ? 56.123 6.557 -44.160 1.00 93.31 182 ALA A C 1
ATOM 1459 O O . ALA A 1 182 ? 57.179 6.662 -44.791 1.00 93.31 182 ALA A O 1
ATOM 1460 N N . ARG A 1 183 ? 55.854 7.308 -43.080 1.00 91.75 183 ARG A N 1
ATOM 1461 C CA . ARG A 1 183 ? 56.822 8.255 -42.503 1.00 91.75 183 ARG A CA 1
ATOM 1462 C C . ARG A 1 183 ? 58.085 7.542 -42.028 1.00 91.75 183 ARG A C 1
ATOM 1464 O O . ARG A 1 183 ? 59.178 7.948 -42.409 1.00 91.75 183 ARG A O 1
ATOM 1471 N N . GLY A 1 184 ? 57.939 6.446 -41.283 1.00 89.38 184 GLY A N 1
ATOM 1472 C CA . GLY A 1 184 ? 59.072 5.647 -40.812 1.00 89.38 184 GLY A CA 1
ATOM 1473 C C . GLY A 1 184 ? 59.936 5.111 -41.956 1.00 89.38 184 GLY A C 1
ATOM 1474 O O . GLY A 1 184 ? 61.160 5.168 -41.887 1.00 89.38 184 GLY A O 1
ATOM 1475 N N . LEU A 1 185 ? 59.320 4.657 -43.051 1.00 89.81 185 LEU A N 1
ATOM 1476 C CA . LEU A 1 185 ? 60.040 4.196 -44.237 1.00 89.81 185 LEU A CA 1
ATOM 1477 C C . LEU A 1 185 ? 60.775 5.339 -44.956 1.00 89.81 185 LEU A C 1
ATOM 1479 O O . LEU A 1 185 ? 61.879 5.136 -45.465 1.00 89.81 185 LEU A O 1
ATOM 1483 N N . ALA A 1 186 ? 60.177 6.530 -45.025 1.00 88.06 186 ALA A N 1
ATOM 1484 C CA . ALA A 1 186 ? 60.812 7.706 -45.615 1.00 88.06 186 ALA A CA 1
ATOM 1485 C C . ALA A 1 186 ? 62.029 8.162 -44.795 1.00 88.06 186 ALA A C 1
ATOM 1487 O O . ALA A 1 186 ? 63.098 8.387 -45.368 1.00 88.06 186 ALA A O 1
ATOM 1488 N N . ASP A 1 187 ? 61.895 8.214 -43.470 1.00 86.69 187 ASP A N 1
ATOM 1489 C CA . ASP A 1 187 ? 62.998 8.540 -42.563 1.00 86.69 187 ASP A CA 1
ATOM 1490 C C . ASP A 1 187 ? 64.106 7.483 -42.636 1.00 86.69 187 ASP A C 1
ATOM 1492 O O . ASP A 1 187 ? 65.279 7.836 -42.750 1.00 86.69 187 ASP A O 1
ATOM 1496 N N . ALA A 1 188 ? 63.748 6.197 -42.711 1.00 84.94 188 ALA A N 1
ATOM 1497 C CA . ALA A 1 188 ? 64.703 5.105 -42.897 1.00 84.94 188 ALA A CA 1
ATOM 1498 C C . ALA A 1 188 ? 65.503 5.206 -44.201 1.00 84.94 188 ALA A C 1
ATOM 1500 O O . ALA A 1 188 ? 66.704 4.939 -44.215 1.00 84.94 188 ALA A O 1
ATOM 1501 N N . LYS A 1 189 ? 64.867 5.634 -45.299 1.00 83.44 189 LYS A N 1
ATOM 1502 C CA . LYS A 1 189 ? 65.558 5.892 -46.573 1.00 83.44 189 LYS A CA 1
ATOM 1503 C C . LYS A 1 189 ? 66.480 7.107 -46.506 1.00 83.44 189 LYS A C 1
ATOM 1505 O O . LYS A 1 189 ? 67.507 7.122 -47.178 1.00 83.44 189 LYS A O 1
ATOM 1510 N N . LYS A 1 190 ? 66.103 8.132 -45.739 1.00 85.38 190 LYS A N 1
ATOM 1511 C CA . LYS A 1 190 ? 66.851 9.389 -45.624 1.00 85.38 190 LYS A CA 1
ATOM 1512 C C . LYS A 1 190 ? 68.042 9.277 -44.664 1.00 85.38 190 LYS A C 1
ATOM 1514 O O . LYS A 1 190 ? 69.074 9.888 -44.921 1.00 85.38 190 LYS A O 1
ATOM 1519 N N . HIS A 1 191 ? 67.913 8.475 -43.606 1.00 81.56 191 HIS A N 1
ATOM 1520 C CA . HIS A 1 191 ? 68.913 8.309 -42.546 1.00 81.56 191 HIS A CA 1
ATOM 1521 C C . HIS A 1 191 ? 69.257 6.824 -42.287 1.00 81.56 191 HIS A C 1
ATOM 1523 O O . HIS A 1 191 ? 69.118 6.343 -41.161 1.00 81.56 191 HIS A O 1
ATOM 1529 N N . PRO A 1 192 ? 69.731 6.062 -43.293 1.00 75.69 192 PRO A N 1
ATOM 1530 C CA . PRO A 1 192 ? 69.934 4.617 -43.151 1.00 75.69 192 PRO A CA 1
ATOM 1531 C C . PRO A 1 192 ? 70.996 4.262 -42.095 1.00 75.69 192 PRO A C 1
ATOM 1533 O O . PRO A 1 192 ? 70.802 3.344 -41.302 1.00 75.69 192 PRO A O 1
ATOM 1536 N N . GLY A 1 193 ? 72.087 5.034 -42.021 1.00 68.81 193 GLY A N 1
ATOM 1537 C CA . GLY A 1 193 ? 73.191 4.782 -41.087 1.00 68.81 193 GLY A CA 1
ATOM 1538 C C . GLY A 1 193 ? 72.858 5.046 -39.613 1.00 68.81 193 GLY A C 1
ATOM 1539 O O . GLY A 1 193 ? 73.352 4.331 -38.747 1.00 68.81 193 GLY A O 1
ATOM 1540 N N . GLU A 1 194 ? 71.991 6.021 -39.318 1.00 72.06 194 GLU A N 1
ATOM 1541 C CA . GLU A 1 194 ? 71.557 6.342 -37.943 1.00 72.06 194 GLU A CA 1
ATOM 1542 C C . GLU A 1 194 ? 70.625 5.265 -37.365 1.00 72.06 194 GLU A C 1
ATOM 1544 O O . GLU A 1 194 ? 70.554 5.080 -36.153 1.00 72.06 194 GLU A O 1
ATOM 1549 N N . LEU A 1 195 ? 69.953 4.513 -38.241 1.00 64.19 195 LEU A N 1
ATOM 1550 C CA . LEU A 1 195 ? 69.059 3.408 -37.893 1.00 64.19 195 LEU A CA 1
ATOM 1551 C C . LEU A 1 195 ? 69.750 2.034 -37.966 1.00 64.19 195 LEU A C 1
ATOM 1553 O O . LEU A 1 195 ? 69.088 1.008 -37.822 1.00 64.19 195 LEU A O 1
ATOM 1557 N N . GLY A 1 196 ? 71.068 1.996 -38.201 1.00 68.88 196 GLY A N 1
ATOM 1558 C CA . GLY A 1 196 ? 71.835 0.752 -38.327 1.00 68.88 196 GLY A CA 1
ATOM 1559 C C . GLY A 1 196 ? 71.498 -0.073 -39.577 1.00 68.88 196 GLY A C 1
ATOM 1560 O O . GLY A 1 196 ? 71.802 -1.265 -39.619 1.00 68.88 196 GLY A O 1
ATOM 1561 N N . LEU A 1 197 ? 70.865 0.534 -40.587 1.00 67.62 197 LEU A N 1
ATOM 1562 C CA . LEU A 1 197 ? 70.519 -0.108 -41.854 1.00 67.62 197 LEU A CA 1
ATOM 1563 C C . LEU A 1 197 ? 71.673 0.062 -42.855 1.00 67.62 197 LEU A C 1
ATOM 1565 O O . LEU A 1 197 ? 72.050 1.177 -43.215 1.00 67.62 197 LEU A O 1
ATOM 1569 N N . CYS A 1 198 ? 72.228 -1.049 -43.342 1.00 60.81 198 CYS A N 1
ATOM 1570 C CA . CYS A 1 198 ? 73.245 -1.031 -44.393 1.00 60.81 198 CYS A CA 1
ATOM 1571 C C . CYS A 1 198 ? 72.581 -0.785 -45.757 1.00 60.81 198 CYS A C 1
ATOM 1573 O O . CYS A 1 198 ? 71.696 -1.540 -46.160 1.00 60.81 198 CYS A O 1
ATOM 1575 N N . VAL A 1 199 ? 73.009 0.247 -46.490 1.00 59.44 199 VAL A N 1
ATOM 1576 C CA . VAL A 1 199 ? 72.566 0.456 -47.877 1.00 59.44 199 VAL A CA 1
ATOM 1577 C C . VAL A 1 199 ? 73.208 -0.630 -48.740 1.00 59.44 199 VAL A C 1
ATOM 1579 O O . VAL A 1 199 ? 74.432 -0.728 -48.784 1.00 59.44 199 VAL A O 1
ATOM 1582 N N . ALA A 1 200 ? 72.403 -1.466 -49.400 1.00 59.69 200 ALA A N 1
ATOM 1583 C CA . ALA A 1 200 ? 72.920 -2.442 -50.355 1.00 59.69 200 ALA A CA 1
ATOM 1584 C C . ALA A 1 200 ? 73.585 -1.695 -51.523 1.00 59.69 200 ALA A C 1
ATOM 1586 O O . ALA A 1 200 ? 72.938 -0.880 -52.185 1.00 59.69 200 ALA A O 1
ATOM 1587 N N . GLU A 1 201 ? 74.878 -1.934 -51.750 1.00 52.97 201 GLU A N 1
ATOM 1588 C CA . GLU A 1 201 ? 75.597 -1.341 -52.879 1.00 52.97 201 GLU A CA 1
ATOM 1589 C C . GLU A 1 201 ? 74.973 -1.814 -54.203 1.00 52.97 201 GLU A C 1
ATOM 1591 O O . GLU A 1 201 ? 74.654 -3.000 -54.339 1.00 52.97 201 GLU A O 1
ATOM 1596 N N . PRO A 1 202 ? 74.770 -0.920 -55.189 1.00 55.69 202 PRO A N 1
ATOM 1597 C CA . PRO A 1 202 ? 74.204 -1.315 -56.468 1.00 55.69 202 PRO A CA 1
ATOM 1598 C C . PRO A 1 202 ? 75.169 -2.261 -57.192 1.00 55.69 202 PRO A C 1
ATOM 1600 O O . PRO A 1 202 ? 76.329 -1.929 -57.440 1.00 55.69 202 PRO A O 1
ATOM 1603 N N . GLU A 1 203 ? 74.664 -3.446 -57.533 1.00 50.75 203 GLU A N 1
ATOM 1604 C CA . GLU A 1 203 ? 75.373 -4.491 -58.265 1.00 50.75 203 GLU A CA 1
ATOM 1605 C C . GLU A 1 203 ? 75.897 -3.921 -59.596 1.00 50.75 203 GLU A C 1
ATOM 1607 O O . GLU A 1 203 ? 75.131 -3.553 -60.491 1.00 50.75 203 GLU A O 1
ATOM 1612 N N . GLN A 1 204 ? 77.222 -3.781 -59.715 1.00 53.34 204 GLN A N 1
ATOM 1613 C CA . GLN A 1 204 ? 77.859 -3.331 -60.950 1.00 53.34 204 GLN A CA 1
ATOM 1614 C C . GLN A 1 204 ? 77.595 -4.361 -62.052 1.00 53.34 204 GLN A C 1
ATOM 1616 O O . GLN A 1 204 ? 78.241 -5.409 -62.112 1.00 53.34 204 GLN A O 1
ATOM 1621 N N . VAL A 1 205 ? 76.669 -4.041 -62.957 1.00 52.81 205 VAL A N 1
ATOM 1622 C CA . VAL A 1 205 ? 76.472 -4.771 -64.211 1.00 52.81 205 VAL A CA 1
ATOM 1623 C C . VAL A 1 205 ? 77.764 -4.656 -65.021 1.00 52.81 205 VAL A C 1
ATOM 1625 O O . VAL A 1 205 ? 78.026 -3.644 -65.673 1.00 52.81 205 VAL A O 1
ATOM 1628 N N . LYS A 1 206 ? 78.609 -5.691 -64.959 1.00 51.56 206 LYS A N 1
ATOM 1629 C CA . LYS A 1 206 ? 79.771 -5.834 -65.838 1.00 51.56 206 LYS A CA 1
ATOM 1630 C C . LYS A 1 206 ? 79.263 -5.961 -67.272 1.00 51.56 206 LYS A C 1
ATOM 1632 O O . LYS A 1 206 ? 78.764 -7.010 -67.670 1.00 51.56 206 LYS A O 1
ATOM 1637 N N . GLY A 1 207 ? 79.394 -4.881 -68.039 1.00 48.62 207 GLY A N 1
ATOM 1638 C CA . GLY A 1 207 ? 79.213 -4.891 -69.483 1.00 48.62 207 GLY A CA 1
ATOM 1639 C C . GLY A 1 207 ? 80.215 -5.845 -70.126 1.00 48.62 207 GLY A C 1
ATOM 1640 O O . GLY A 1 207 ? 81.392 -5.522 -70.255 1.00 48.62 207 GLY A O 1
ATOM 1641 N N . GLY A 1 208 ? 79.743 -7.029 -70.509 1.00 48.78 208 GLY A N 1
ATOM 1642 C CA . GLY A 1 208 ? 80.413 -7.874 -71.486 1.00 48.78 208 GLY A CA 1
ATOM 1643 C C . GLY A 1 208 ? 80.084 -7.357 -72.882 1.00 48.78 208 GLY A C 1
ATOM 1644 O O . GLY A 1 208 ? 78.977 -7.570 -73.368 1.00 48.78 208 GLY A O 1
ATOM 1645 N N . ALA A 1 209 ? 81.036 -6.668 -73.505 1.00 48.44 209 ALA A N 1
ATOM 1646 C CA . ALA A 1 209 ? 81.066 -6.448 -74.944 1.00 48.44 209 ALA A CA 1
ATOM 1647 C C . ALA A 1 209 ? 82.321 -7.136 -75.499 1.00 48.44 209 ALA A C 1
ATOM 1649 O O . ALA A 1 209 ? 83.372 -7.110 -74.860 1.00 48.44 209 ALA A O 1
ATOM 1650 N N . SER A 1 210 ? 82.102 -7.809 -76.626 1.00 48.62 210 SER A N 1
ATOM 1651 C CA . SER A 1 210 ? 82.928 -8.785 -77.344 1.00 48.62 210 SER A CA 1
ATOM 1652 C C . SER A 1 210 ? 84.371 -8.398 -77.646 1.00 48.62 210 SER A C 1
ATOM 1654 O O . SER A 1 210 ? 84.639 -7.199 -77.872 1.00 48.62 210 SER A O 1
#

Organism: NCBI:txid2714739

Sequence (210 aa):
MKMARASKDDLDRMIAFMQFIEEFMDYGTHTPQNDEYEEESIELTDEGFAERLRELWGRRFGHHGVDIAWSRVVFGCGVLIDNVCDPNADTLEWKPELAAKIEGWRCFHCDQVFGDRDAALVHFGGSEIQTPACKIDAVAFRDLERLAASYVNEDTELHKEVAALRSRLADATRRAEEDGYARGLADAKKHPGELGLCVAEPEQVKGGAS